Protein AF-A0A8H3V6L3-F1 (afdb_monomer_lite)

Sequence (247 aa):
MAPFPTLPREEADPQGKLFKMKSKTACKNDGSRYKEPSSGAKGHRVIATSTITGNYEVIICTITSKGQVPGIEFLPINLPINPTIGSASYWQFPLKLRQSLDQYEPTDLRAPSYLRLEPFKVPLEMLIPLTSSVGGHLTLSRDSIGLLCKKMADLNLIKPFYPEREEEKKRKDQGKKQEEQEKKSKIEAEPLYLEYGYQSLQASIKKAELERQLADPEAYKKECEEAMQWEDWADAMEEHGGFDCDY

Radius of gyration: 39.8 Å; chains: 1; bounding box: 99×46×100 Å

Secondary structure (DSSP, 8-state):
-PPPP---TTTS--TTBEEEEPPHHHHHHHT----PPGGG-TT-EEEE-S--BTTTEEEEEEEES---BTTB-EEEEEP-----TT-----S--EEEESSSS-----SPPSSEEEEEEEEEEEGGGEEE-B-TTSSB-EE-HHHHHHHHHHHHHTTSS----HHHHHHHHHHHHHHHHHHHHHHHHHHHHHHHHHHHHHHHHHHHHHHHHHHHHH-HHHHHHHHHHHHHHHHHHHHHHHS-------

Organism: Venturia inaequalis (NCBI:txid5025)

Structure (mmCIF, N/CA/C/O backbone):
data_AF-A0A8H3V6L3-F1
#
_entry.id   AF-A0A8H3V6L3-F1
#
loop_
_atom_site.group_PDB
_atom_site.id
_atom_site.type_symbol
_atom_site.label_atom_id
_atom_site.label_alt_id
_atom_site.label_comp_id
_atom_site.label_asym_id
_atom_site.label_entity_id
_atom_site.label_seq_id
_atom_site.pdbx_PDB_ins_code
_atom_site.Cartn_x
_atom_site.Cartn_y
_atom_site.Cartn_z
_atom_site.occupancy
_atom_site.B_iso_or_equiv
_atom_site.auth_seq_id
_atom_site.auth_comp_id
_atom_site.auth_asym_id
_atom_site.auth_atom_id
_atom_site.pdbx_PDB_model_num
ATOM 1 N N . MET A 1 1 ? 18.653 -4.197 25.441 1.00 37.31 1 MET A N 1
ATOM 2 C CA . MET A 1 1 ? 17.664 -3.954 24.369 1.00 37.31 1 MET A CA 1
ATOM 3 C C . MET A 1 1 ? 17.402 -2.460 24.326 1.00 37.31 1 MET A C 1
ATOM 5 O O . MET A 1 1 ? 16.878 -1.938 25.299 1.00 37.31 1 MET A O 1
ATOM 9 N N . ALA A 1 2 ? 17.859 -1.765 23.285 1.00 28.89 2 ALA A N 1
ATOM 10 C CA . ALA A 1 2 ? 17.550 -0.346 23.111 1.00 28.89 2 ALA A CA 1
ATOM 11 C C . ALA A 1 2 ? 16.111 -0.195 22.577 1.00 28.89 2 ALA A C 1
ATOM 13 O O . ALA A 1 2 ? 15.700 -1.023 21.759 1.00 28.89 2 ALA A O 1
ATOM 14 N N . PRO A 1 3 ? 15.335 0.804 23.032 1.00 34.88 3 PRO A N 1
ATOM 15 C CA . PRO A 1 3 ? 14.005 1.058 22.497 1.00 34.88 3 PRO A CA 1
ATOM 16 C C . PRO A 1 3 ? 14.108 1.513 21.036 1.00 34.88 3 PRO A C 1
ATOM 18 O O . PRO A 1 3 ? 14.977 2.312 20.683 1.00 34.88 3 PRO A O 1
ATOM 21 N N . PHE A 1 4 ? 13.232 0.982 20.181 1.00 37.97 4 PHE A N 1
ATOM 22 C CA . PHE A 1 4 ? 13.120 1.416 18.790 1.00 37.97 4 PHE A CA 1
ATOM 23 C C . PHE A 1 4 ? 12.735 2.903 18.740 1.00 37.97 4 PHE A C 1
ATOM 25 O O . PHE A 1 4 ? 11.828 3.307 19.472 1.00 37.97 4 PHE A O 1
ATOM 32 N N . PRO A 1 5 ? 13.377 3.721 17.887 1.00 37.22 5 PRO A N 1
ATOM 33 C CA . PRO A 1 5 ? 12.985 5.111 17.726 1.00 37.22 5 PRO A CA 1
ATOM 34 C C . PRO A 1 5 ? 11.567 5.167 17.145 1.00 37.22 5 PRO A C 1
ATOM 36 O O . PRO A 1 5 ? 11.297 4.655 16.058 1.00 37.22 5 PRO A O 1
ATOM 39 N N . THR A 1 6 ? 10.645 5.776 17.889 1.00 39.84 6 THR A N 1
ATOM 40 C CA . THR A 1 6 ? 9.302 6.129 17.422 1.00 39.84 6 THR A CA 1
ATOM 41 C C . THR A 1 6 ? 9.420 7.205 16.348 1.00 39.84 6 THR A C 1
ATOM 43 O O . THR A 1 6 ? 9.574 8.384 16.660 1.00 39.84 6 THR A O 1
ATOM 46 N N . LEU A 1 7 ? 9.379 6.787 15.082 1.00 37.28 7 LEU A N 1
ATOM 47 C CA . LEU A 1 7 ? 9.248 7.691 13.940 1.00 37.28 7 LEU A CA 1
ATOM 48 C C . LEU A 1 7 ? 7.890 8.422 13.993 1.00 37.28 7 LEU A C 1
ATOM 50 O O . LEU A 1 7 ? 6.890 7.817 14.399 1.00 37.28 7 LEU A O 1
ATOM 54 N N . PRO A 1 8 ? 7.824 9.703 13.586 1.00 39.75 8 PRO A N 1
ATOM 55 C CA . PRO A 1 8 ? 6.573 10.448 13.497 1.00 39.75 8 PRO A CA 1
ATOM 56 C C . PRO A 1 8 ? 5.570 9.751 12.560 1.00 39.75 8 PRO A C 1
ATOM 58 O O . PRO A 1 8 ? 5.920 9.159 11.539 1.00 39.75 8 PRO A O 1
ATOM 61 N N . ARG A 1 9 ? 4.289 9.804 12.943 1.00 43.88 9 ARG A N 1
ATOM 62 C CA . ARG A 1 9 ? 3.192 8.951 12.444 1.00 43.88 9 ARG A CA 1
ATOM 63 C C . ARG A 1 9 ? 2.943 9.031 10.925 1.00 43.88 9 ARG A C 1
ATOM 65 O O . ARG A 1 9 ? 2.440 8.064 10.365 1.00 43.88 9 ARG A O 1
ATOM 72 N N . GLU A 1 10 ? 3.314 10.132 10.267 1.00 43.84 10 GLU A N 1
ATOM 73 C CA . GLU A 1 10 ? 3.188 10.313 8.806 1.00 43.84 10 GLU A CA 1
ATOM 74 C C . GLU A 1 10 ? 4.363 9.712 8.008 1.00 43.84 10 GLU A C 1
ATOM 76 O O . GLU A 1 10 ? 4.179 9.207 6.897 1.00 43.84 10 GLU A O 1
ATOM 81 N N . GLU A 1 11 ? 5.572 9.656 8.576 1.00 51.69 11 GLU A N 1
ATOM 82 C CA . GLU A 1 11 ? 6.702 8.953 7.949 1.00 51.69 11 GLU A CA 1
ATOM 83 C C . GLU A 1 11 ? 6.584 7.429 8.086 1.00 51.69 11 GLU A C 1
ATOM 85 O O . GLU A 1 11 ? 7.123 6.690 7.259 1.00 51.69 11 GLU A O 1
ATOM 90 N N . ALA A 1 12 ? 5.817 6.957 9.071 1.00 63.28 12 ALA A N 1
ATOM 91 C CA . ALA A 1 12 ? 5.645 5.541 9.375 1.00 63.28 12 ALA A CA 1
ATOM 92 C C . ALA A 1 12 ? 4.650 4.799 8.463 1.00 63.28 12 ALA A C 1
ATOM 94 O O . ALA A 1 12 ? 4.696 3.570 8.420 1.00 63.28 12 ALA A O 1
ATOM 95 N N . ASP A 1 13 ? 3.758 5.494 7.745 1.00 83.88 13 ASP A N 1
ATOM 96 C CA . ASP A 1 13 ? 2.763 4.819 6.902 1.00 83.88 13 ASP A CA 1
ATOM 97 C C . ASP A 1 13 ? 3.402 4.308 5.598 1.00 83.88 13 ASP A C 1
ATOM 99 O O . ASP A 1 13 ? 3.900 5.114 4.808 1.00 83.88 13 ASP A O 1
ATOM 103 N N . PRO A 1 14 ? 3.438 2.989 5.340 1.00 87.38 14 PRO A N 1
ATOM 104 C CA . PRO A 1 14 ? 3.982 2.450 4.101 1.00 87.38 14 PRO A CA 1
ATOM 105 C C . PRO A 1 14 ? 3.066 2.690 2.893 1.00 87.38 14 PRO A C 1
ATOM 107 O O . PRO A 1 14 ? 3.535 2.536 1.767 1.00 87.38 14 PRO A O 1
ATOM 110 N N . GLN A 1 15 ? 1.792 3.055 3.077 1.00 89.38 15 GLN A N 1
ATOM 111 C CA . GLN A 1 15 ? 0.836 3.143 1.977 1.00 89.38 15 GLN A CA 1
ATOM 112 C C . GLN A 1 15 ? 1.285 4.125 0.882 1.00 89.38 15 GLN A C 1
ATOM 114 O O . GLN A 1 15 ? 1.676 5.261 1.129 1.00 89.38 15 GLN A O 1
ATOM 119 N N . GLY A 1 16 ? 1.232 3.663 -0.366 1.00 85.25 16 GLY A N 1
ATOM 120 C CA . GLY A 1 16 ? 1.653 4.411 -1.545 1.00 85.25 16 GLY A CA 1
ATOM 121 C C . GLY A 1 16 ? 3.166 4.496 -1.732 1.00 85.25 16 GLY A C 1
ATOM 122 O O . GLY A 1 16 ? 3.600 4.999 -2.766 1.00 85.25 16 GLY A O 1
ATOM 123 N N . LYS A 1 17 ? 3.981 4.004 -0.792 1.00 87.88 17 LYS A N 1
ATOM 124 C CA . LYS A 1 17 ? 5.442 4.107 -0.867 1.00 87.88 17 LYS A CA 1
ATOM 125 C C . LYS A 1 17 ? 6.061 2.959 -1.670 1.00 87.88 17 LYS A C 1
ATOM 127 O O . LYS A 1 17 ? 5.538 1.840 -1.709 1.00 87.88 17 LYS A O 1
ATOM 132 N N . LEU A 1 18 ? 7.185 3.249 -2.326 1.00 88.56 18 LEU A N 1
ATOM 133 C CA . LEU A 1 18 ? 7.934 2.314 -3.165 1.00 88.56 18 LEU A CA 1
ATOM 134 C C . LEU A 1 18 ? 9.023 1.606 -2.376 1.00 88.56 18 LEU A C 1
ATOM 136 O O . LEU A 1 18 ? 9.861 2.229 -1.733 1.00 88.56 18 LEU A O 1
ATOM 140 N N . PHE A 1 19 ? 9.079 0.292 -2.495 1.00 91.00 19 PHE A N 1
ATOM 141 C CA . PHE A 1 19 ? 10.065 -0.518 -1.803 1.00 91.00 19 PHE A CA 1
ATOM 142 C C . PHE A 1 19 ? 10.753 -1.480 -2.757 1.00 91.00 19 PHE A C 1
ATOM 144 O O . PHE A 1 19 ? 10.242 -1.823 -3.823 1.00 91.00 19 PHE A O 1
ATOM 151 N N . LYS A 1 20 ? 11.910 -1.973 -2.333 1.00 91.06 20 LYS A N 1
ATOM 152 C CA . LYS A 1 20 ? 12.544 -3.163 -2.883 1.00 91.06 20 LYS A CA 1
ATOM 153 C C . LYS A 1 20 ? 12.375 -4.308 -1.899 1.00 91.06 20 LYS A C 1
ATOM 155 O O . LYS A 1 20 ? 12.671 -4.157 -0.715 1.00 91.06 20 LYS A O 1
ATOM 160 N N . MET A 1 21 ? 11.930 -5.461 -2.385 1.00 91.38 21 MET A N 1
ATOM 161 C CA . MET A 1 21 ? 11.867 -6.656 -1.550 1.00 91.38 21 MET A CA 1
ATOM 162 C C . MET A 1 21 ? 13.265 -7.218 -1.286 1.00 91.38 21 MET A C 1
ATOM 164 O O . MET A 1 21 ? 14.055 -7.417 -2.213 1.00 91.38 21 MET A O 1
ATOM 168 N N . LYS A 1 22 ? 13.550 -7.540 -0.026 1.00 91.25 22 LYS A N 1
ATOM 169 C CA . LYS A 1 22 ? 14.734 -8.298 0.380 1.00 91.25 22 LYS A CA 1
ATOM 170 C C . LYS A 1 22 ? 14.687 -9.716 -0.190 1.00 91.25 22 LYS A C 1
ATOM 172 O O . LYS A 1 22 ? 13.629 -10.339 -0.319 1.00 91.25 22 LYS A O 1
ATOM 177 N N . SER A 1 23 ? 15.860 -10.248 -0.523 1.00 89.69 23 SER A N 1
ATOM 178 C CA . SER A 1 23 ? 16.016 -11.673 -0.812 1.00 89.69 23 SER A CA 1
ATOM 179 C C . SER A 1 23 ? 15.961 -12.489 0.484 1.00 89.69 23 SER A C 1
ATOM 181 O O . SER A 1 23 ? 16.199 -11.973 1.575 1.00 89.69 23 SER A O 1
ATOM 183 N N . LYS A 1 24 ? 15.735 -13.803 0.360 1.00 89.94 24 LYS A N 1
ATOM 184 C CA . LYS A 1 24 ? 15.827 -14.740 1.492 1.00 89.94 24 LYS A CA 1
ATOM 185 C C . LYS A 1 24 ? 17.180 -14.652 2.205 1.00 89.94 24 LYS A C 1
ATOM 187 O O . LYS A 1 24 ? 17.240 -14.723 3.426 1.00 89.94 24 LYS A O 1
ATOM 192 N N . THR A 1 25 ? 18.259 -14.490 1.439 1.00 89.88 25 THR A N 1
ATOM 193 C CA . THR A 1 25 ? 19.618 -14.337 1.973 1.00 89.88 25 THR A CA 1
ATOM 194 C C . THR A 1 25 ? 19.791 -13.026 2.730 1.00 89.88 25 THR A C 1
ATOM 196 O O . THR A 1 25 ? 20.344 -13.044 3.821 1.00 89.88 25 THR A O 1
ATOM 199 N N . ALA A 1 26 ? 19.263 -11.913 2.211 1.00 89.38 26 ALA A N 1
ATOM 200 C CA . ALA A 1 26 ? 19.328 -10.619 2.885 1.00 89.38 26 ALA A CA 1
ATOM 201 C C . ALA A 1 26 ? 18.581 -10.641 4.227 1.00 89.38 26 ALA A C 1
ATOM 203 O O . ALA A 1 26 ? 19.168 -10.265 5.234 1.00 89.38 26 ALA A O 1
ATOM 204 N N . CYS A 1 27 ? 17.354 -11.180 4.259 1.00 90.62 27 CYS A N 1
ATOM 205 C CA . CYS A 1 27 ? 16.599 -11.346 5.508 1.00 90.62 27 CYS A CA 1
ATOM 206 C C . CYS A 1 27 ? 17.312 -12.263 6.512 1.00 90.62 27 CYS A C 1
ATOM 208 O O . CYS A 1 27 ? 17.286 -12.027 7.712 1.00 90.62 27 CYS A O 1
ATOM 210 N N . LYS A 1 28 ? 17.972 -13.327 6.036 1.00 91.75 28 LYS A N 1
ATOM 211 C CA . LYS A 1 28 ? 18.734 -14.216 6.921 1.00 91.75 28 LYS A CA 1
ATOM 212 C C . LYS A 1 28 ? 19.937 -13.500 7.547 1.00 91.75 28 LYS A C 1
ATOM 214 O O . LYS A 1 28 ? 20.253 -13.766 8.700 1.00 91.75 28 LYS A O 1
ATOM 219 N N . ASN A 1 29 ? 20.598 -12.622 6.795 1.00 92.62 29 ASN A N 1
ATOM 220 C CA . ASN A 1 29 ? 21.804 -11.930 7.246 1.00 92.62 29 ASN A CA 1
ATOM 221 C C . ASN A 1 29 ? 21.516 -10.837 8.283 1.00 92.62 29 ASN A C 1
ATOM 223 O O . ASN A 1 29 ? 22.344 -10.617 9.159 1.00 92.62 29 ASN A O 1
ATOM 227 N N . ASP A 1 30 ? 20.372 -10.160 8.187 1.00 90.81 30 ASP A N 1
ATOM 228 C CA . ASP A 1 30 ? 19.988 -9.086 9.114 1.00 90.81 30 ASP A CA 1
ATOM 229 C C . ASP A 1 30 ? 19.006 -9.538 10.214 1.00 90.81 30 ASP A C 1
ATOM 231 O O . ASP A 1 30 ? 18.607 -8.734 11.053 1.00 90.81 30 ASP A O 1
ATOM 235 N N . GLY A 1 31 ? 18.628 -10.822 10.227 1.00 89.56 31 GLY A N 1
ATOM 236 C CA . GLY A 1 31 ? 17.696 -11.393 11.201 1.00 89.56 31 GLY A CA 1
ATOM 237 C C . GLY A 1 31 ? 16.227 -11.024 10.967 1.00 89.56 31 GLY A C 1
ATOM 238 O O . GLY A 1 31 ? 15.393 -11.309 11.826 1.00 89.56 31 GLY A O 1
ATOM 239 N N . SER A 1 32 ? 15.889 -10.413 9.826 1.00 90.69 32 SER A N 1
ATOM 240 C CA . SER A 1 32 ? 14.508 -10.062 9.481 1.00 90.69 32 SER A CA 1
ATOM 241 C C . SER A 1 32 ? 13.660 -11.298 9.197 1.00 90.69 32 SER A C 1
ATOM 243 O O . SER A 1 32 ? 14.125 -12.305 8.646 1.00 90.69 32 SER A O 1
ATOM 245 N N . ARG A 1 33 ? 12.355 -11.188 9.449 1.00 89.50 33 ARG A N 1
ATOM 246 C CA . ARG A 1 33 ? 11.398 -12.213 9.016 1.00 89.50 33 ARG A CA 1
ATOM 247 C C . ARG A 1 33 ? 11.374 -12.318 7.492 1.00 89.50 33 ARG A C 1
ATOM 249 O O . ARG A 1 33 ? 11.322 -11.311 6.792 1.00 89.50 33 ARG A O 1
ATOM 256 N N . TYR A 1 34 ? 11.365 -13.547 6.977 1.00 89.25 34 TYR A N 1
ATOM 257 C 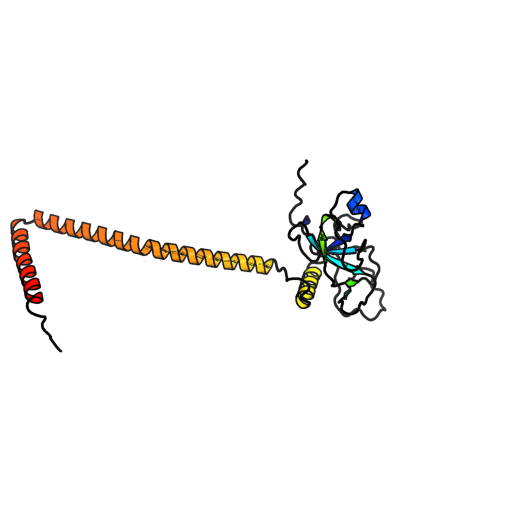CA . TYR A 1 34 ? 11.192 -13.832 5.554 1.00 89.25 34 TYR A CA 1
ATOM 258 C C . TYR A 1 34 ? 9.909 -14.622 5.322 1.00 89.25 34 TYR A C 1
ATOM 260 O O . TYR A 1 34 ? 9.677 -15.654 5.949 1.00 89.25 34 TYR A O 1
ATOM 268 N N . LYS A 1 35 ? 9.110 -14.159 4.369 1.00 89.75 35 LYS A N 1
ATOM 269 C CA . LYS A 1 35 ? 7.906 -14.815 3.882 1.00 89.75 35 LYS A CA 1
ATOM 270 C C . LYS A 1 35 ? 8.026 -14.948 2.375 1.00 89.75 35 LYS A C 1
ATOM 272 O O . LYS A 1 35 ? 8.246 -13.965 1.672 1.00 89.75 35 LYS A O 1
ATOM 277 N N . GLU A 1 36 ? 7.927 -16.176 1.890 1.00 87.38 36 GLU A N 1
ATOM 278 C CA . GLU A 1 36 ? 8.014 -16.467 0.464 1.00 87.38 36 GLU A CA 1
ATOM 279 C C . GLU A 1 36 ? 6.873 -15.734 -0.274 1.00 87.38 36 GLU A C 1
ATOM 281 O O . GLU A 1 36 ? 5.706 -15.950 0.066 1.00 87.38 36 GLU A O 1
ATOM 286 N N . PRO A 1 37 ? 7.171 -14.841 -1.236 1.00 83.38 37 PRO A N 1
ATOM 287 C CA . PRO A 1 37 ? 6.126 -14.154 -1.977 1.00 83.38 37 PRO A CA 1
ATOM 288 C C . PRO A 1 37 ? 5.427 -15.122 -2.928 1.00 83.38 37 PRO A C 1
ATOM 290 O O . PRO A 1 37 ? 6.081 -15.888 -3.643 1.00 83.38 37 PRO A O 1
ATOM 293 N N . SER A 1 38 ? 4.102 -15.024 -3.005 1.00 69.88 38 SER A N 1
ATOM 294 C CA . SER A 1 38 ? 3.354 -15.571 -4.134 1.00 69.88 38 SER A CA 1
ATOM 295 C C . SER A 1 38 ? 3.911 -14.962 -5.428 1.00 69.88 38 SER A C 1
ATOM 297 O O . SER A 1 38 ? 4.282 -13.789 -5.461 1.00 69.88 38 SER A O 1
ATOM 299 N N . SER A 1 39 ? 4.033 -15.764 -6.486 1.00 62.28 39 SER A N 1
ATOM 300 C CA . SER A 1 39 ? 4.407 -15.295 -7.836 1.00 62.28 39 SER A CA 1
ATOM 301 C C . SER A 1 39 ? 5.898 -15.038 -8.110 1.00 62.28 39 SER A C 1
ATOM 303 O O . SER A 1 39 ? 6.231 -14.459 -9.144 1.00 62.28 39 SER A O 1
ATOM 305 N N . GLY A 1 40 ? 6.820 -15.474 -7.243 1.00 64.06 40 GLY A N 1
ATOM 306 C CA . GLY A 1 40 ? 8.262 -15.378 -7.528 1.00 64.06 40 GLY A CA 1
ATOM 307 C C . GLY A 1 40 ? 8.806 -13.944 -7.527 1.00 64.06 40 GLY A C 1
ATOM 308 O O . GLY A 1 40 ? 9.877 -13.690 -8.067 1.00 64.06 40 GLY A O 1
ATOM 309 N N . ALA A 1 41 ? 8.105 -13.019 -6.868 1.00 64.69 41 ALA A N 1
ATOM 310 C CA . ALA A 1 41 ? 8.415 -11.591 -6.764 1.00 64.69 41 ALA A CA 1
ATOM 311 C C . ALA A 1 41 ? 9.696 -11.241 -5.965 1.00 64.69 41 ALA A C 1
ATOM 313 O O . ALA A 1 41 ? 9.857 -10.127 -5.462 1.00 64.69 41 ALA A O 1
ATOM 314 N N . LYS A 1 42 ? 10.641 -12.174 -5.824 1.00 66.06 42 LYS A N 1
ATOM 315 C CA . LYS A 1 42 ? 11.870 -11.977 -5.045 1.00 66.06 42 LYS A CA 1
ATOM 316 C C . LYS A 1 42 ? 12.732 -10.885 -5.673 1.00 66.06 42 LYS A C 1
ATOM 318 O O . LYS A 1 42 ? 13.081 -10.965 -6.844 1.00 66.06 42 LYS A O 1
ATOM 323 N N . GLY A 1 43 ? 13.108 -9.880 -4.884 1.00 71.12 43 GLY A N 1
ATOM 324 C CA . GLY A 1 43 ? 13.962 -8.784 -5.352 1.00 71.12 43 GLY A CA 1
ATOM 325 C C . GLY A 1 43 ? 13.266 -7.768 -6.262 1.00 71.12 43 GLY A C 1
ATOM 326 O O . GLY A 1 43 ? 13.923 -6.831 -6.720 1.00 71.12 43 GLY A O 1
ATOM 327 N N . HIS A 1 44 ? 11.961 -7.920 -6.510 1.00 83.94 44 HIS A N 1
ATOM 328 C CA . HIS A 1 44 ? 11.195 -6.958 -7.290 1.00 83.94 44 HIS A CA 1
ATOM 329 C C . HIS A 1 44 ? 11.000 -5.647 -6.525 1.00 83.94 44 HIS A C 1
ATOM 331 O O . HIS A 1 44 ? 11.037 -5.591 -5.289 1.00 83.94 44 HIS A O 1
ATOM 337 N N . ARG A 1 45 ? 10.772 -4.580 -7.294 1.00 89.19 45 ARG A N 1
ATOM 338 C CA . ARG A 1 45 ? 10.238 -3.328 -6.765 1.00 89.19 45 ARG A CA 1
ATOM 339 C C . ARG A 1 45 ? 8.743 -3.485 -6.556 1.00 89.19 45 ARG A C 1
ATOM 341 O O . ARG A 1 45 ? 8.070 -4.134 -7.356 1.00 89.19 45 ARG A O 1
ATOM 348 N N . VAL A 1 46 ? 8.241 -2.918 -5.475 1.00 91.44 46 VAL A N 1
ATOM 349 C CA . VAL A 1 46 ? 6.862 -3.095 -5.031 1.00 91.44 46 VAL A CA 1
ATOM 350 C C . VAL A 1 46 ? 6.308 -1.777 -4.517 1.00 91.44 46 VAL A C 1
ATOM 352 O O . VAL A 1 46 ? 7.060 -0.911 -4.076 1.00 91.44 46 VAL A O 1
ATOM 355 N N . ILE A 1 47 ? 4.991 -1.635 -4.572 1.00 90.88 47 ILE A N 1
ATOM 356 C CA . ILE A 1 47 ? 4.256 -0.534 -3.952 1.00 90.88 47 ILE A CA 1
ATOM 357 C C . ILE A 1 47 ? 3.456 -1.120 -2.803 1.00 90.88 47 ILE A C 1
ATOM 359 O O . ILE A 1 47 ? 2.740 -2.103 -3.002 1.00 90.88 47 ILE A O 1
ATOM 363 N N . ALA A 1 48 ? 3.559 -0.529 -1.617 1.00 91.38 48 ALA A N 1
ATOM 364 C CA . ALA A 1 48 ? 2.659 -0.877 -0.528 1.00 91.38 48 ALA A CA 1
ATOM 365 C C . ALA A 1 48 ? 1.293 -0.228 -0.757 1.00 91.38 48 ALA A C 1
ATOM 367 O O . ALA A 1 48 ? 1.175 0.975 -0.973 1.00 91.38 48 ALA A O 1
ATOM 368 N N . THR A 1 49 ? 0.249 -1.045 -0.753 1.00 89.00 49 THR A N 1
ATOM 369 C CA . THR A 1 49 ? -1.125 -0.623 -1.046 1.00 89.00 49 THR A CA 1
ATOM 370 C C . THR A 1 49 ? -1.966 -0.490 0.217 1.00 89.00 49 THR A C 1
ATOM 372 O O . THR A 1 49 ? -3.062 0.066 0.172 1.00 89.00 49 THR A O 1
ATOM 375 N N . SER A 1 50 ? -1.458 -0.979 1.348 1.00 87.81 50 SER A N 1
ATOM 376 C CA . SER A 1 50 ? -2.075 -0.832 2.660 1.00 87.81 50 SER A CA 1
ATOM 377 C C . SER A 1 50 ? -1.144 -0.130 3.636 1.00 87.81 50 SER A C 1
ATOM 379 O O . SER A 1 50 ? 0.078 -0.145 3.483 1.00 87.81 50 SER A O 1
ATOM 381 N N . THR A 1 51 ? -1.753 0.383 4.697 1.00 88.06 51 THR A N 1
ATOM 382 C CA . THR A 1 51 ? -1.081 0.675 5.961 1.00 88.06 51 THR A CA 1
ATOM 383 C C . THR A 1 51 ? -0.545 -0.620 6.597 1.00 88.06 51 THR A C 1
ATOM 385 O O . THR A 1 51 ? -0.766 -1.733 6.095 1.00 88.06 51 THR A O 1
ATOM 388 N N . ILE A 1 52 ? 0.175 -0.492 7.713 1.00 87.06 52 ILE A N 1
ATOM 389 C CA . ILE A 1 52 ? 0.630 -1.642 8.505 1.00 87.06 52 ILE A CA 1
ATOM 390 C C . ILE A 1 52 ? -0.584 -2.367 9.098 1.00 87.06 52 ILE A C 1
ATOM 392 O O . ILE A 1 52 ? -1.431 -1.764 9.752 1.00 87.06 52 ILE A O 1
ATOM 396 N N . THR A 1 53 ? -0.645 -3.683 8.902 1.00 80.25 53 THR A N 1
ATOM 397 C CA . THR A 1 53 ? -1.715 -4.559 9.392 1.00 80.25 53 THR A CA 1
ATOM 398 C C . THR A 1 53 ? -1.169 -5.635 10.331 1.00 80.25 53 THR A C 1
ATOM 400 O O . THR A 1 53 ? -0.118 -6.224 10.072 1.00 80.25 53 THR A O 1
ATOM 403 N N . GLY A 1 54 ? -1.907 -5.929 11.410 1.00 78.00 54 GLY A N 1
ATOM 404 C CA . GLY A 1 54 ? -1.647 -7.062 12.308 1.00 78.00 54 GLY A CA 1
ATOM 405 C C . GLY A 1 54 ? -0.181 -7.188 12.744 1.00 78.00 54 GLY A C 1
ATOM 406 O O . GLY A 1 54 ? 0.375 -6.269 13.335 1.00 78.00 54 GLY A O 1
ATOM 407 N N . ASN A 1 55 ? 0.442 -8.326 12.417 1.00 83.44 55 ASN A N 1
ATOM 408 C CA . ASN A 1 55 ? 1.812 -8.722 12.783 1.00 83.44 55 ASN A CA 1
ATOM 409 C C . ASN A 1 55 ? 2.926 -7.924 12.064 1.00 83.44 55 ASN A C 1
ATOM 411 O O . ASN A 1 55 ? 3.934 -8.505 11.641 1.00 83.44 55 ASN A O 1
ATOM 415 N N . TYR A 1 56 ? 2.755 -6.609 11.912 1.00 87.81 56 TYR A N 1
ATOM 416 C CA . TYR A 1 56 ? 3.612 -5.728 11.112 1.00 87.81 56 TYR A CA 1
ATOM 417 C C . TYR A 1 56 ? 3.735 -6.184 9.649 1.00 87.81 56 TYR A C 1
ATOM 419 O O . TYR A 1 56 ? 4.806 -6.122 9.043 1.00 87.81 56 TYR A O 1
ATOM 427 N N . GLU A 1 57 ? 2.634 -6.685 9.085 1.00 90.06 57 GLU A N 1
ATOM 428 C CA . GLU A 1 57 ? 2.546 -7.064 7.678 1.00 90.06 57 GLU A CA 1
ATOM 429 C C . GLU A 1 57 ? 1.912 -5.945 6.853 1.00 90.06 57 GLU A C 1
ATOM 431 O O . GLU A 1 57 ? 1.034 -5.214 7.311 1.00 90.06 57 GLU A O 1
ATOM 436 N N . VAL A 1 58 ? 2.324 -5.851 5.599 1.00 91.25 58 VAL A N 1
ATOM 437 C CA . VAL A 1 58 ? 1.810 -4.894 4.625 1.00 91.25 58 VAL A CA 1
ATOM 438 C C . VAL A 1 58 ? 1.377 -5.625 3.367 1.00 91.25 58 VAL A C 1
ATOM 440 O O . VAL A 1 58 ? 1.972 -6.633 2.974 1.00 91.25 58 VAL A O 1
ATOM 443 N N . ILE A 1 59 ? 0.317 -5.123 2.743 1.00 90.69 59 ILE A N 1
ATOM 444 C CA . ILE A 1 59 ? -0.142 -5.586 1.440 1.00 90.69 59 ILE A CA 1
ATOM 445 C C . ILE A 1 59 ? 0.635 -4.813 0.383 1.00 90.69 59 ILE A C 1
ATOM 447 O O . ILE A 1 59 ? 0.681 -3.581 0.413 1.00 90.69 59 ILE A O 1
ATOM 451 N N . ILE A 1 60 ? 1.258 -5.542 -0.535 1.00 91.69 60 ILE A N 1
ATOM 452 C CA . ILE A 1 60 ? 2.088 -4.978 -1.595 1.00 91.69 60 ILE A CA 1
ATOM 453 C C . ILE A 1 60 ? 1.664 -5.498 -2.965 1.00 91.69 60 ILE A C 1
ATOM 455 O O . ILE A 1 60 ? 1.171 -6.617 -3.085 1.00 91.69 60 ILE A O 1
ATOM 459 N N . CYS A 1 61 ? 1.929 -4.699 -3.995 1.00 91.44 61 CYS A N 1
ATOM 460 C CA . CYS A 1 61 ? 1.796 -5.066 -5.402 1.00 91.44 61 CYS A CA 1
ATOM 461 C C . CYS A 1 61 ? 3.144 -4.902 -6.110 1.00 91.44 61 CYS A C 1
ATOM 463 O O . CYS A 1 61 ? 3.895 -3.964 -5.832 1.00 91.44 61 CYS A O 1
ATOM 465 N N . THR A 1 62 ? 3.466 -5.798 -7.041 1.00 91.19 62 THR A N 1
ATOM 466 C CA . THR A 1 62 ? 4.769 -5.792 -7.724 1.00 91.19 62 THR A CA 1
ATOM 467 C C . THR A 1 62 ? 4.792 -4.890 -8.941 1.00 91.19 62 THR A C 1
ATOM 469 O O . THR A 1 62 ? 3.832 -4.849 -9.707 1.00 91.19 62 THR A O 1
ATOM 472 N N . ILE A 1 63 ? 5.934 -4.252 -9.169 1.00 87.94 63 ILE A N 1
ATOM 473 C CA . ILE A 1 63 ? 6.231 -3.511 -10.388 1.00 87.94 63 ILE A CA 1
ATOM 474 C C . ILE A 1 63 ? 6.967 -4.434 -11.365 1.00 87.94 63 ILE A C 1
ATOM 476 O O . ILE A 1 63 ? 7.902 -5.153 -10.997 1.00 87.94 63 ILE A O 1
ATOM 480 N N . THR A 1 64 ? 6.541 -4.417 -12.624 1.00 84.12 64 THR A N 1
ATOM 481 C CA . THR A 1 64 ? 7.086 -5.252 -13.697 1.00 84.12 64 THR A CA 1
ATOM 482 C C . THR A 1 64 ? 7.117 -4.494 -15.020 1.00 84.12 64 THR A C 1
ATOM 484 O O . THR A 1 64 ? 6.315 -3.597 -15.250 1.00 84.12 64 THR A O 1
ATOM 487 N N . SER A 1 65 ? 8.029 -4.871 -15.914 1.00 79.75 65 SER A N 1
ATOM 488 C CA . SER A 1 65 ? 8.037 -4.411 -17.309 1.00 79.75 65 SER A CA 1
ATOM 489 C C . SER A 1 65 ? 7.160 -5.271 -18.227 1.00 79.75 65 SER A C 1
ATOM 491 O O . SER A 1 65 ? 6.915 -4.907 -19.373 1.00 79.75 65 SER A O 1
ATOM 493 N N . LYS A 1 66 ? 6.678 -6.424 -17.743 1.00 78.19 66 LYS A N 1
ATOM 494 C CA . LYS A 1 66 ? 5.755 -7.292 -18.487 1.00 78.19 66 LYS A CA 1
ATOM 495 C C . LYS A 1 66 ? 4.339 -6.731 -18.393 1.00 78.19 66 LYS A C 1
ATOM 497 O O . LYS A 1 66 ? 3.827 -6.582 -17.289 1.00 78.19 66 LYS A O 1
ATOM 502 N N . GLY A 1 67 ? 3.724 -6.463 -19.542 1.00 67.88 67 GLY A N 1
ATOM 503 C CA . GLY A 1 67 ? 2.406 -5.827 -19.616 1.00 67.88 67 GLY A CA 1
ATOM 504 C C . GLY A 1 67 ? 1.205 -6.771 -19.527 1.00 67.88 67 GLY A C 1
ATOM 505 O O . GLY A 1 67 ? 0.089 -6.277 -19.424 1.00 67.88 67 GLY A O 1
ATOM 506 N N . GLN A 1 68 ? 1.390 -8.097 -19.584 1.00 74.50 68 GLN A N 1
ATOM 507 C CA . GLN A 1 68 ? 0.274 -9.049 -19.564 1.00 74.50 68 GLN A CA 1
ATOM 508 C C . GLN A 1 68 ? 0.620 -10.376 -18.886 1.00 74.50 68 GLN A C 1
ATOM 510 O O . GLN A 1 68 ? 1.671 -10.974 -19.126 1.00 74.50 68 GLN A O 1
ATOM 515 N N . VAL A 1 69 ? -0.327 -10.843 -18.074 1.00 79.38 69 VAL A N 1
ATOM 516 C CA . VAL A 1 69 ? -0.451 -12.204 -17.542 1.00 79.38 69 VAL A CA 1
ATOM 517 C C . VAL A 1 69 ? -1.953 -12.523 -17.519 1.00 79.38 69 VAL A C 1
ATOM 519 O O . VAL A 1 69 ? -2.717 -11.688 -17.030 1.00 79.38 69 VAL A O 1
ATOM 522 N N . PRO A 1 70 ? -2.406 -13.679 -18.042 1.00 80.62 70 PRO A N 1
ATOM 523 C CA . PRO A 1 70 ? -3.824 -14.035 -18.034 1.00 80.62 70 PRO A CA 1
ATOM 524 C C . PRO A 1 70 ? -4.426 -13.987 -16.625 1.00 80.62 70 PRO A C 1
ATOM 526 O O . PRO A 1 70 ? -3.845 -14.525 -15.685 1.00 80.62 70 PRO A O 1
ATOM 529 N N . GLY A 1 71 ? -5.589 -13.345 -16.489 1.00 81.44 71 GLY A N 1
ATOM 530 C CA . GLY A 1 71 ? -6.308 -13.232 -15.215 1.00 81.44 71 GLY A CA 1
ATOM 531 C C . GLY A 1 71 ? -5.733 -12.216 -14.223 1.00 81.44 71 GLY A C 1
ATOM 532 O O . GLY A 1 71 ? -6.205 -12.164 -13.091 1.00 81.44 71 GLY A O 1
ATOM 533 N N . ILE A 1 72 ? -4.737 -11.414 -14.619 1.00 84.06 72 ILE A N 1
ATOM 534 C CA . ILE A 1 72 ? -4.142 -10.384 -13.763 1.00 84.06 72 ILE A CA 1
ATOM 535 C C . ILE A 1 72 ? -4.246 -9.019 -14.435 1.00 84.06 72 ILE A C 1
ATOM 537 O O . ILE A 1 72 ? -3.881 -8.852 -15.596 1.00 84.06 72 ILE A O 1
ATOM 541 N N . GLU A 1 73 ? -4.710 -8.039 -13.666 1.00 85.69 73 GLU A N 1
ATOM 542 C CA . GLU A 1 73 ? -4.820 -6.646 -14.087 1.00 85.69 73 GLU A CA 1
ATOM 543 C C . GLU A 1 73 ? -3.494 -5.895 -13.901 1.00 85.69 73 GLU A C 1
ATOM 545 O O . GLU A 1 73 ? -2.759 -6.108 -12.930 1.00 85.69 73 GLU A O 1
ATOM 550 N N . PHE A 1 74 ? -3.194 -4.980 -14.824 1.00 85.38 74 PHE A N 1
ATOM 551 C CA . PHE A 1 74 ? -1.965 -4.184 -14.824 1.00 85.38 74 PHE A CA 1
ATOM 552 C C . PHE A 1 74 ? -2.300 -2.697 -14.938 1.00 85.38 74 PHE A C 1
ATOM 554 O O . PHE A 1 74 ? -3.017 -2.290 -15.847 1.00 85.38 74 PHE A O 1
ATOM 561 N N . LEU A 1 75 ? -1.750 -1.869 -14.044 1.00 83.75 75 LEU A N 1
ATOM 562 C CA . LEU A 1 75 ? -1.874 -0.408 -14.123 1.00 83.75 75 LEU A CA 1
ATOM 563 C C . LEU A 1 75 ? -0.552 0.218 -14.572 1.00 83.75 75 LEU A C 1
ATOM 565 O O . LEU A 1 75 ? 0.473 -0.039 -13.936 1.00 83.75 75 LEU A O 1
ATOM 569 N N . PRO A 1 76 ? -0.524 1.050 -15.622 1.00 80.25 76 PRO A N 1
ATOM 570 C CA . PRO A 1 76 ? 0.712 1.694 -16.038 1.00 80.25 76 PRO A CA 1
ATOM 571 C C . PRO A 1 76 ? 1.192 2.711 -14.993 1.00 80.25 76 PRO A C 1
ATOM 573 O O . PRO A 1 76 ? 0.430 3.520 -14.459 1.00 80.25 76 PRO A O 1
ATOM 576 N N . ILE A 1 77 ? 2.493 2.685 -14.712 1.00 75.81 77 ILE A N 1
ATOM 577 C CA . ILE A 1 77 ? 3.162 3.676 -13.869 1.00 75.81 77 ILE A CA 1
ATOM 578 C C . ILE A 1 77 ? 3.790 4.701 -14.803 1.00 75.81 77 ILE A C 1
ATOM 580 O O . ILE A 1 77 ? 4.670 4.370 -15.599 1.00 75.81 77 ILE A O 1
ATOM 584 N N . ASN A 1 78 ? 3.325 5.944 -14.721 1.00 68.44 78 ASN A N 1
ATOM 585 C CA . ASN A 1 78 ? 3.860 7.018 -15.537 1.00 68.44 78 ASN A CA 1
ATOM 586 C C . ASN A 1 78 ? 5.049 7.655 -14.820 1.00 68.44 78 ASN A C 1
ATOM 588 O O . ASN A 1 78 ? 4.925 8.175 -13.707 1.00 68.44 78 ASN A O 1
ATOM 592 N N . LEU A 1 79 ? 6.201 7.583 -15.474 1.00 60.59 79 LEU A N 1
ATOM 593 C CA . LEU A 1 79 ? 7.447 8.151 -14.992 1.00 60.59 79 LEU A CA 1
ATOM 594 C C . LEU A 1 79 ? 7.646 9.511 -15.655 1.00 60.59 79 LEU A C 1
ATOM 596 O O . LEU A 1 79 ? 7.352 9.638 -16.845 1.00 60.59 79 LEU A O 1
ATOM 600 N N . PRO A 1 80 ? 8.167 10.516 -14.937 1.00 51.16 80 PRO A N 1
ATOM 601 C CA . PRO A 1 80 ? 8.547 11.792 -15.527 1.00 51.16 80 PRO A CA 1
ATOM 602 C C . PRO A 1 80 ? 9.813 11.600 -16.379 1.00 51.16 80 PRO A C 1
ATOM 604 O O . PRO A 1 80 ? 10.905 12.013 -16.011 1.00 51.16 80 PRO A O 1
ATOM 607 N N . ILE A 1 81 ? 9.691 10.911 -17.510 1.00 44.56 81 ILE A N 1
ATOM 608 C CA . ILE A 1 81 ? 10.717 10.847 -18.547 1.00 44.56 81 ILE A CA 1
ATOM 609 C C . ILE A 1 81 ? 10.146 11.646 -19.710 1.00 44.56 81 ILE A C 1
ATOM 611 O O . ILE A 1 81 ? 9.032 11.363 -20.148 1.00 44.56 81 ILE A O 1
ATOM 615 N N . ASN A 1 82 ? 10.893 12.669 -20.137 1.00 37.28 82 ASN A N 1
ATOM 616 C CA . ASN A 1 82 ? 10.576 13.574 -21.244 1.00 37.28 82 ASN A CA 1
ATOM 617 C C . ASN A 1 82 ? 9.682 12.894 -22.296 1.00 37.28 82 ASN A C 1
ATOM 619 O O . ASN A 1 82 ? 10.146 11.944 -22.937 1.00 37.28 82 ASN A O 1
ATOM 623 N N . PRO A 1 83 ? 8.418 13.325 -22.471 1.00 41.62 83 PRO A N 1
ATOM 624 C CA . PRO A 1 83 ? 7.512 12.674 -23.400 1.00 41.62 83 PRO A CA 1
ATOM 625 C C . PRO A 1 83 ? 8.061 12.873 -24.810 1.00 41.62 83 PRO A C 1
ATOM 627 O O . PRO A 1 83 ? 7.985 13.960 -25.379 1.00 41.62 83 PRO A O 1
ATOM 630 N N . THR A 1 84 ? 8.655 11.827 -25.379 1.00 35.72 84 THR A N 1
ATOM 631 C CA . THR A 1 84 ? 9.006 11.839 -26.794 1.00 35.72 84 THR A CA 1
ATOM 632 C C . THR A 1 84 ? 7.698 11.689 -27.559 1.00 35.72 84 THR A C 1
ATOM 634 O O . THR A 1 84 ? 7.027 10.659 -27.491 1.00 35.72 84 THR A O 1
ATOM 637 N N . ILE A 1 85 ? 7.302 12.775 -28.218 1.00 37.53 85 ILE A N 1
ATOM 638 C CA . ILE A 1 85 ? 6.155 12.858 -29.120 1.00 37.53 85 ILE A CA 1
ATOM 639 C C . ILE A 1 85 ? 6.291 11.726 -30.149 1.00 37.53 85 ILE A C 1
ATOM 641 O O . ILE A 1 85 ? 7.220 11.747 -30.952 1.00 37.53 85 ILE A O 1
ATOM 645 N N . GLY A 1 86 ? 5.399 10.728 -30.108 1.00 36.84 86 GLY A N 1
ATOM 646 C CA . GLY A 1 86 ? 5.314 9.731 -31.182 1.00 36.84 86 GLY A CA 1
ATOM 647 C C . GLY A 1 86 ? 4.857 8.306 -30.859 1.00 36.84 86 GLY A C 1
ATOM 648 O O . GLY A 1 86 ? 4.682 7.551 -31.807 1.00 36.84 86 GLY A O 1
ATOM 649 N N . SER A 1 87 ? 4.623 7.892 -29.606 1.00 35.91 87 SER A N 1
ATOM 650 C CA . SER A 1 87 ? 4.116 6.527 -29.343 1.00 35.91 87 SER A CA 1
ATOM 651 C C . SER A 1 87 ? 2.668 6.530 -28.856 1.00 35.91 87 SER A C 1
ATOM 653 O O . SER A 1 87 ? 2.353 6.850 -27.711 1.00 35.91 87 SER A O 1
ATOM 655 N N . ALA A 1 88 ? 1.765 6.213 -29.777 1.00 38.44 88 ALA A N 1
ATOM 656 C CA . ALA A 1 88 ? 0.334 6.106 -29.563 1.00 38.44 88 ALA A CA 1
ATOM 657 C C . ALA A 1 88 ? -0.022 4.876 -28.708 1.00 38.44 88 ALA A C 1
ATOM 659 O O . ALA A 1 88 ? -0.058 3.761 -29.219 1.00 38.44 88 ALA A O 1
ATOM 660 N N . SER A 1 89 ? -0.284 5.079 -27.411 1.00 38.47 89 SER A N 1
ATOM 661 C CA . SER A 1 89 ? -1.252 4.323 -26.572 1.00 38.47 89 SER A CA 1
ATOM 662 C C . SER A 1 89 ? -1.225 4.787 -25.098 1.00 38.47 89 SER A C 1
ATOM 664 O O . SER A 1 89 ? -1.223 3.994 -24.165 1.00 38.47 89 SER A O 1
ATOM 666 N N . TYR A 1 90 ? -1.233 6.104 -24.856 1.00 38.94 90 TYR A N 1
ATOM 667 C CA . TYR A 1 90 ? -1.239 6.710 -23.507 1.00 38.94 90 TYR A CA 1
ATOM 668 C C . TYR A 1 90 ? -2.621 6.769 -22.831 1.00 38.94 90 TYR A C 1
ATOM 670 O O . TYR A 1 90 ? -2.816 7.474 -21.840 1.00 38.94 90 TYR A O 1
ATOM 678 N N . TRP A 1 91 ? -3.600 6.032 -23.345 1.00 33.00 91 TRP A N 1
ATOM 679 C CA . TRP A 1 91 ? -4.961 6.052 -22.829 1.00 33.00 91 TRP A CA 1
ATOM 680 C C . TRP A 1 91 ? -5.207 4.805 -21.996 1.00 33.00 91 TRP A C 1
ATOM 682 O O . TRP A 1 91 ? -5.689 3.807 -22.513 1.00 33.00 91 TRP A O 1
ATOM 692 N N . GLN A 1 92 ? -4.843 4.887 -20.715 1.00 44.19 92 GLN A N 1
ATOM 693 C CA . GLN A 1 92 ? -5.672 4.513 -19.558 1.00 44.19 92 GLN A CA 1
ATOM 694 C C . GLN A 1 92 ? -4.785 4.361 -18.304 1.00 44.19 92 GLN A C 1
ATOM 696 O O . GLN A 1 92 ? -3.921 3.498 -18.232 1.00 44.19 92 GLN A O 1
ATOM 701 N N . PHE A 1 93 ? -5.047 5.202 -17.294 1.00 50.44 93 PHE A N 1
ATOM 702 C CA . PHE A 1 93 ? -4.617 5.057 -15.888 1.00 50.44 93 PHE A CA 1
ATOM 703 C C . PHE A 1 93 ? -3.120 5.224 -15.525 1.00 50.44 93 PHE A C 1
ATOM 705 O O . PHE A 1 93 ? -2.499 4.292 -15.022 1.00 50.44 93 PHE A O 1
ATOM 712 N N . PRO A 1 94 ? -2.528 6.429 -15.647 1.00 67.94 94 PRO A N 1
ATOM 713 C CA . PRO A 1 94 ? -1.168 6.671 -15.164 1.00 67.94 94 PRO A CA 1
ATOM 714 C C . PRO A 1 94 ? -1.107 6.841 -13.633 1.00 67.94 94 PRO A C 1
ATOM 716 O O . PRO A 1 94 ? -1.588 7.841 -13.097 1.00 67.94 94 PRO A O 1
ATOM 719 N N . LEU A 1 95 ? -0.444 5.919 -12.928 1.00 71.38 95 LEU A N 1
ATOM 720 C CA . LEU A 1 95 ? 0.004 6.149 -11.547 1.00 71.38 95 LEU A CA 1
ATOM 721 C C . LEU A 1 95 ? 1.257 7.036 -11.561 1.00 71.38 95 LEU A C 1
ATOM 723 O O . LEU A 1 95 ? 2.248 6.684 -12.198 1.00 71.38 95 LEU A O 1
ATOM 727 N N . LYS A 1 96 ? 1.223 8.185 -10.879 1.00 71.12 96 LYS A N 1
ATOM 728 C CA . LYS A 1 96 ? 2.329 9.157 -10.836 1.00 71.12 96 LYS A CA 1
ATOM 729 C C . LYS A 1 96 ? 3.162 8.989 -9.569 1.00 71.12 96 LYS A C 1
ATOM 731 O O . LYS A 1 96 ? 2.608 9.030 -8.467 1.00 71.12 96 LYS A O 1
ATOM 736 N N . LEU A 1 97 ? 4.479 8.875 -9.733 1.00 69.12 97 LEU A N 1
ATOM 737 C CA . LEU A 1 97 ? 5.449 8.845 -8.635 1.00 69.12 97 LEU A CA 1
ATOM 738 C C . LEU A 1 97 ? 5.907 10.256 -8.249 1.00 69.12 97 LEU A C 1
ATOM 740 O O . LEU A 1 97 ? 6.090 11.107 -9.116 1.00 69.12 97 LEU A O 1
ATOM 744 N N . ARG A 1 98 ? 6.093 10.484 -6.950 1.00 67.12 98 ARG A N 1
ATOM 745 C CA . ARG A 1 98 ? 6.578 11.710 -6.314 1.00 67.12 98 ARG A CA 1
ATOM 746 C C . ARG A 1 98 ? 7.590 11.379 -5.217 1.00 67.12 98 ARG A C 1
ATOM 748 O O . ARG A 1 98 ? 7.582 10.290 -4.651 1.00 67.12 98 ARG A O 1
ATOM 755 N N . GLN A 1 99 ? 8.453 12.334 -4.904 1.00 60.22 99 GLN A N 1
ATOM 756 C CA . GLN A 1 99 ? 9.381 12.253 -3.770 1.00 60.22 99 GLN A CA 1
ATOM 757 C C . GLN A 1 99 ? 8.838 12.990 -2.535 1.00 60.22 99 GLN A C 1
ATOM 759 O O . GLN A 1 99 ? 9.019 12.539 -1.410 1.00 60.22 99 GLN A O 1
ATOM 764 N N . SER A 1 100 ? 8.153 14.113 -2.755 1.00 57.00 100 SER A N 1
ATOM 765 C CA . SER A 1 100 ? 7.482 14.936 -1.743 1.00 57.00 100 SER A CA 1
ATOM 766 C C . SER A 1 100 ? 6.133 15.414 -2.290 1.00 57.00 100 SER A C 1
ATOM 768 O O . SER A 1 100 ? 5.781 15.089 -3.428 1.00 57.00 100 SER A O 1
ATOM 770 N N . LEU A 1 101 ? 5.369 16.186 -1.508 1.00 54.03 101 LEU A N 1
ATOM 771 C CA . LEU A 1 101 ? 4.070 16.716 -1.939 1.00 54.03 101 LEU A CA 1
ATOM 772 C C . LEU A 1 101 ? 4.130 17.418 -3.312 1.00 54.03 101 LEU A C 1
ATOM 774 O O . LEU A 1 101 ? 3.155 17.299 -4.051 1.00 54.03 101 LEU A O 1
ATOM 778 N N . ASP A 1 102 ? 5.283 17.968 -3.728 1.00 52.69 102 ASP A N 1
ATOM 779 C CA . ASP A 1 102 ? 5.384 18.822 -4.922 1.00 52.69 102 ASP A CA 1
ATOM 780 C C . ASP A 1 102 ? 6.540 18.514 -5.905 1.00 52.69 102 ASP A C 1
ATOM 782 O O . ASP A 1 102 ? 6.691 19.227 -6.895 1.00 52.69 102 ASP A O 1
ATOM 786 N N . GLN A 1 103 ? 7.349 17.461 -5.702 1.00 56.22 103 GLN A N 1
ATOM 787 C CA . GLN A 1 103 ? 8.525 17.178 -6.556 1.00 56.22 103 GLN A CA 1
ATOM 788 C C . GLN A 1 103 ? 8.465 15.831 -7.297 1.00 56.22 103 GLN A C 1
ATOM 790 O O . GLN A 1 103 ? 8.130 14.789 -6.720 1.00 56.22 103 GLN A O 1
ATOM 795 N N . TYR A 1 104 ? 8.839 15.864 -8.584 1.00 60.88 104 TYR A N 1
ATOM 796 C CA . TYR A 1 104 ? 8.954 14.712 -9.484 1.00 60.88 104 TYR A CA 1
ATOM 797 C C . TYR A 1 104 ? 10.430 14.466 -9.822 1.00 60.88 104 TYR A C 1
ATOM 799 O O . TYR A 1 104 ? 11.072 15.336 -10.400 1.00 60.88 104 TYR A O 1
ATOM 807 N N . GLU A 1 105 ? 10.948 13.279 -9.509 1.00 53.94 105 GLU A N 1
ATOM 808 C CA . GLU A 1 105 ? 12.321 12.875 -9.844 1.00 53.94 105 GLU A CA 1
ATOM 809 C C . GLU A 1 105 ? 12.329 11.754 -10.896 1.00 53.94 105 GLU A C 1
ATOM 811 O O . GLU A 1 105 ? 11.418 10.912 -10.919 1.00 53.94 105 GLU A O 1
ATOM 816 N N . PRO A 1 106 ? 13.379 11.690 -11.735 1.00 54.19 106 PRO A N 1
ATOM 817 C CA . PRO A 1 106 ? 13.629 10.550 -12.599 1.00 54.19 106 PRO A CA 1
ATOM 818 C C . PRO A 1 106 ? 13.940 9.317 -11.744 1.00 54.19 106 PRO A C 1
ATOM 820 O O . PRO A 1 106 ? 14.992 9.193 -11.125 1.00 54.19 106 PRO A O 1
ATOM 823 N N . THR A 1 107 ? 13.008 8.370 -11.709 1.00 60.00 107 THR A N 1
ATOM 824 C CA . THR A 1 107 ? 13.249 7.074 -11.069 1.00 60.00 107 THR A CA 1
ATOM 825 C C . THR A 1 107 ? 14.063 6.169 -11.984 1.00 60.00 107 THR A C 1
ATOM 827 O O . THR A 1 107 ? 13.891 6.182 -13.200 1.00 60.00 107 THR A O 1
ATOM 830 N N . ASP A 1 108 ? 14.830 5.261 -11.396 1.00 61.16 108 ASP A N 1
ATOM 831 C CA . ASP A 1 108 ? 15.533 4.171 -12.078 1.00 61.16 108 ASP A CA 1
ATOM 832 C C . ASP A 1 108 ? 14.592 3.068 -12.621 1.00 61.16 108 ASP A C 1
ATOM 834 O O . ASP A 1 108 ? 15.019 1.941 -12.897 1.00 61.16 108 ASP A O 1
ATOM 838 N N . LEU A 1 109 ? 13.280 3.316 -12.685 1.00 65.06 109 LEU A N 1
ATOM 839 C CA . LEU A 1 109 ? 12.309 2.449 -13.351 1.00 65.06 109 LEU A CA 1
ATOM 840 C C . LEU A 1 109 ? 12.420 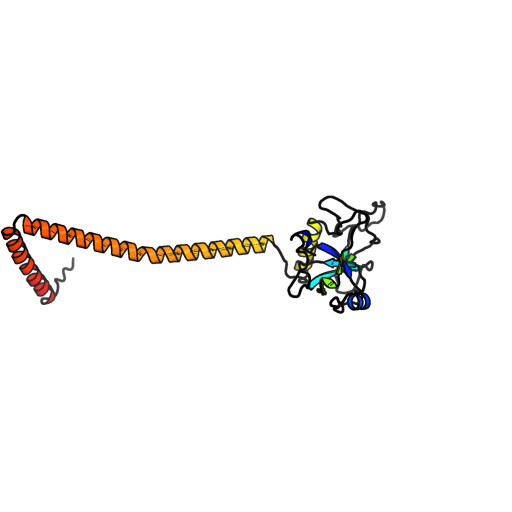2.679 -14.862 1.00 65.06 109 LEU A C 1
ATOM 842 O O . LEU A 1 109 ? 12.418 3.811 -15.334 1.00 65.06 109 LEU A O 1
ATOM 846 N N . ARG A 1 110 ? 12.527 1.603 -15.644 1.00 65.25 110 ARG A N 1
ATOM 847 C CA . ARG A 1 110 ? 12.523 1.709 -17.108 1.00 65.25 110 ARG A CA 1
ATOM 848 C C . ARG A 1 110 ? 11.081 1.737 -17.605 1.00 65.25 110 ARG A C 1
ATOM 850 O O . ARG A 1 110 ? 10.270 0.915 -17.180 1.00 65.25 110 ARG A O 1
ATOM 857 N N . ALA A 1 111 ? 10.761 2.658 -18.509 1.00 65.81 111 ALA A N 1
ATOM 858 C CA . ALA A 1 111 ? 9.497 2.618 -19.232 1.00 65.81 111 ALA A CA 1
ATOM 859 C C . ALA A 1 111 ? 9.540 1.506 -20.308 1.00 65.81 111 ALA A C 1
ATOM 861 O O . ALA A 1 111 ? 10.577 1.345 -20.954 1.00 65.81 111 ALA A O 1
ATOM 862 N N . PRO A 1 112 ? 8.449 0.751 -20.523 1.00 71.19 112 PRO A N 1
ATOM 863 C CA . PRO A 1 112 ? 7.203 0.777 -19.761 1.00 71.19 112 PRO A CA 1
ATOM 864 C C . PRO A 1 112 ? 7.319 0.008 -18.431 1.00 71.19 112 PRO A C 1
ATOM 866 O O . PRO A 1 112 ? 7.935 -1.054 -18.355 1.00 71.19 112 PRO A O 1
ATOM 869 N N . SER A 1 113 ? 6.699 0.549 -17.381 1.00 80.00 113 SER A N 1
ATOM 870 C CA . SER A 1 113 ? 6.567 -0.097 -16.071 1.00 80.00 113 SER A CA 1
ATOM 871 C C . SER A 1 113 ? 5.093 -0.179 -15.692 1.00 80.00 113 SER A C 1
ATOM 873 O O . SER A 1 113 ? 4.349 0.789 -15.838 1.00 80.00 113 SER A O 1
ATOM 875 N N . TYR A 1 114 ? 4.685 -1.331 -15.176 1.00 83.88 114 TYR A N 1
ATOM 876 C CA . TYR A 1 114 ? 3.315 -1.634 -14.790 1.00 83.88 114 TYR A CA 1
ATOM 877 C C . TYR A 1 114 ? 3.268 -2.107 -13.342 1.00 83.88 114 TYR A C 1
ATOM 879 O O . TYR A 1 114 ? 4.112 -2.890 -12.900 1.00 83.88 114 TYR A O 1
ATOM 887 N N . LEU A 1 115 ? 2.250 -1.667 -12.614 1.00 87.50 115 LEU A N 1
ATOM 888 C CA . LEU A 1 115 ? 1.850 -2.231 -11.341 1.00 87.50 115 LEU A CA 1
ATOM 889 C C . LEU A 1 115 ? 0.952 -3.442 -11.603 1.00 87.50 115 LEU A C 1
ATOM 891 O O . LEU A 1 115 ? -0.158 -3.298 -12.110 1.00 87.50 115 LEU A O 1
ATOM 895 N N . ARG A 1 116 ? 1.428 -4.630 -11.241 1.00 88.62 116 ARG A N 1
ATOM 896 C CA . ARG A 1 116 ? 0.662 -5.877 -11.293 1.00 88.62 116 ARG A CA 1
ATOM 897 C C . ARG A 1 116 ? -0.295 -5.918 -10.100 1.00 88.62 116 ARG A C 1
ATOM 899 O O . ARG A 1 116 ? 0.168 -5.976 -8.959 1.00 88.62 116 ARG A O 1
ATOM 906 N N . LEU A 1 117 ? -1.604 -5.889 -10.351 1.00 88.50 117 LEU A N 1
ATOM 907 C CA . LEU A 1 117 ? -2.657 -5.908 -9.328 1.00 88.50 117 LEU A CA 1
ATOM 908 C C . LEU A 1 117 ? -2.908 -7.325 -8.802 1.00 88.50 117 LEU A C 1
ATOM 910 O O . LEU A 1 117 ? -3.997 -7.878 -8.902 1.00 88.50 117 LEU A O 1
ATOM 914 N N . GLU A 1 118 ? -1.872 -7.905 -8.218 1.00 88.38 118 GLU A N 1
ATOM 915 C CA . GLU A 1 118 ? -1.925 -9.179 -7.514 1.00 88.38 118 GLU A CA 1
ATOM 916 C C . GLU A 1 118 ? -1.354 -8.940 -6.114 1.00 88.38 118 GLU A C 1
ATOM 918 O O . GLU A 1 118 ? -0.145 -9.085 -5.907 1.00 88.38 118 GLU A O 1
ATOM 923 N N . PRO A 1 119 ? -2.178 -8.460 -5.167 1.00 89.75 119 PRO A N 1
ATOM 924 C CA . PRO A 1 119 ? -1.685 -8.109 -3.853 1.00 89.75 119 PRO A CA 1
ATOM 925 C C . PRO A 1 119 ? -1.345 -9.341 -3.031 1.00 89.75 119 PRO A C 1
ATOM 927 O O . PRO A 1 119 ? -2.092 -10.318 -2.988 1.00 89.75 119 PRO A O 1
ATOM 930 N N . PHE A 1 120 ? -0.255 -9.251 -2.282 1.00 89.00 120 PHE A N 1
ATOM 931 C CA . PHE A 1 120 ? 0.104 -10.253 -1.288 1.00 89.00 120 PHE A CA 1
ATOM 932 C C . PHE A 1 120 ? 0.700 -9.607 -0.043 1.00 89.00 120 PHE A C 1
ATOM 934 O O . PHE A 1 120 ? 1.153 -8.463 -0.055 1.00 89.00 120 PHE A O 1
ATOM 941 N N . LYS A 1 121 ? 0.652 -10.349 1.065 1.00 90.75 121 LYS A N 1
ATOM 942 C CA . LYS A 1 121 ? 1.083 -9.872 2.381 1.00 90.75 121 LYS A CA 1
ATOM 943 C C . LYS A 1 121 ? 2.523 -10.255 2.654 1.00 90.75 121 LYS A C 1
ATOM 945 O O . LYS A 1 121 ? 2.841 -11.446 2.627 1.00 90.75 121 LYS A O 1
ATOM 950 N N . VAL A 1 122 ? 3.337 -9.277 3.032 1.00 91.12 122 VAL A N 1
ATOM 951 C CA . VAL A 1 122 ? 4.715 -9.491 3.487 1.00 91.12 122 VAL A CA 1
ATOM 952 C C . VAL A 1 122 ? 4.992 -8.733 4.786 1.00 91.12 122 VAL A C 1
ATOM 954 O O . VAL A 1 122 ? 4.403 -7.676 5.006 1.00 91.12 122 VAL A O 1
ATOM 957 N N . PRO A 1 123 ? 5.890 -9.230 5.650 1.00 92.50 123 PRO A N 1
ATOM 958 C CA . PRO A 1 123 ? 6.433 -8.450 6.756 1.00 92.50 123 PRO A CA 1
ATOM 959 C C . PRO A 1 123 ? 7.079 -7.153 6.258 1.00 92.50 123 PRO A C 1
ATOM 961 O O . PRO A 1 123 ? 7.840 -7.177 5.290 1.00 92.50 123 PRO A O 1
ATOM 964 N N . LEU A 1 124 ? 6.837 -6.035 6.947 1.00 91.44 124 LEU A N 1
ATOM 965 C CA . LEU A 1 124 ? 7.447 -4.742 6.612 1.00 91.44 124 LEU A CA 1
ATOM 966 C C . LEU A 1 124 ? 8.985 -4.804 6.635 1.00 91.44 124 LEU A C 1
ATOM 968 O O . LEU A 1 124 ? 9.643 -4.175 5.816 1.00 91.44 124 LEU A O 1
ATOM 972 N N . GLU A 1 125 ? 9.561 -5.629 7.510 1.00 91.12 125 GLU A N 1
ATOM 973 C CA . GLU A 1 125 ? 11.010 -5.867 7.616 1.00 91.12 125 GLU A CA 1
ATOM 974 C C . GLU A 1 125 ? 11.636 -6.427 6.325 1.00 91.12 125 GLU A C 1
ATOM 976 O O . GLU A 1 125 ? 12.841 -6.290 6.104 1.00 91.12 125 GLU A O 1
ATOM 981 N N . MET A 1 126 ? 10.830 -7.051 5.455 1.00 91.75 126 MET A N 1
ATOM 982 C CA . MET A 1 126 ? 11.272 -7.524 4.141 1.00 91.75 126 MET A CA 1
ATOM 983 C C . MET A 1 126 ? 11.398 -6.407 3.109 1.00 91.75 126 MET A C 1
ATOM 985 O O . MET A 1 126 ? 11.819 -6.670 1.982 1.00 91.75 126 MET A O 1
ATOM 989 N N . LEU A 1 127 ? 10.997 -5.185 3.444 1.00 91.81 127 LEU A N 1
ATOM 990 C CA . LEU A 1 127 ? 10.951 -4.073 2.515 1.00 91.81 127 LEU A CA 1
ATOM 991 C C . LEU A 1 127 ? 12.078 -3.090 2.805 1.00 91.81 127 LEU A C 1
ATOM 993 O O . LEU A 1 127 ? 12.286 -2.656 3.934 1.00 91.81 127 LEU A O 1
ATOM 997 N N . ILE A 1 128 ? 12.806 -2.731 1.753 1.00 90.62 128 ILE A N 1
ATOM 998 C CA . ILE A 1 128 ? 13.812 -1.674 1.779 1.00 90.62 128 ILE A CA 1
ATOM 999 C C . ILE A 1 128 ? 13.194 -0.449 1.101 1.00 90.62 128 ILE A C 1
ATOM 1001 O O . ILE A 1 128 ? 12.833 -0.554 -0.077 1.00 90.62 128 ILE A O 1
ATOM 1005 N N . PRO A 1 129 ? 13.042 0.688 1.803 1.00 88.94 129 PRO A N 1
ATOM 1006 C CA . PRO A 1 129 ? 12.594 1.939 1.201 1.00 88.94 129 PRO A CA 1
ATOM 1007 C C . PRO A 1 129 ? 13.445 2.303 -0.014 1.00 88.94 129 PRO A C 1
ATOM 1009 O O . PRO A 1 129 ? 14.673 2.269 0.055 1.00 88.94 129 PRO A O 1
ATOM 1012 N N . LEU A 1 130 ? 12.805 2.641 -1.133 1.00 83.38 130 LEU A N 1
ATOM 1013 C CA . LEU A 1 130 ? 13.513 3.212 -2.274 1.00 83.38 130 LEU A CA 1
ATOM 1014 C C . LEU A 1 130 ? 13.583 4.724 -2.098 1.00 83.38 130 LEU A C 1
ATOM 1016 O O . LEU A 1 130 ? 12.555 5.404 -2.126 1.00 83.38 130 LEU A O 1
ATOM 1020 N N . THR A 1 131 ? 14.796 5.231 -1.902 1.00 76.50 131 THR A N 1
ATOM 1021 C CA . THR A 1 131 ? 15.063 6.660 -1.745 1.00 76.50 131 THR A CA 1
ATOM 1022 C C . THR A 1 131 ? 15.498 7.292 -3.061 1.00 76.50 131 THR A C 1
ATOM 1024 O O . THR A 1 131 ? 16.159 6.646 -3.876 1.00 76.50 131 THR A O 1
ATOM 1027 N N . SER A 1 132 ? 15.133 8.554 -3.270 1.00 68.12 132 SER A N 1
ATOM 1028 C CA . SER A 1 132 ? 15.621 9.362 -4.395 1.00 68.12 132 SER A CA 1
ATOM 1029 C C . SER A 1 132 ? 17.102 9.736 -4.232 1.00 68.12 132 SER A C 1
ATOM 1031 O O . SER A 1 132 ? 17.700 9.542 -3.169 1.00 68.12 132 SER A O 1
ATOM 1033 N N . SER A 1 133 ? 17.678 10.328 -5.283 1.00 64.75 133 SER A N 1
ATOM 1034 C CA . SER A 1 133 ? 19.047 10.860 -5.284 1.00 64.75 133 SER A CA 1
ATOM 1035 C C . SER A 1 133 ? 19.253 12.008 -4.281 1.00 64.75 133 SER A C 1
ATOM 1037 O O . SER A 1 133 ? 20.339 12.167 -3.729 1.00 64.75 133 SER A O 1
ATOM 1039 N N . VAL A 1 134 ? 18.186 12.763 -4.003 1.00 60.38 134 VAL A N 1
ATOM 1040 C CA . VAL A 1 134 ? 18.174 13.953 -3.135 1.00 60.38 134 VAL A CA 1
ATOM 1041 C C . VAL A 1 134 ? 17.739 13.623 -1.693 1.00 60.38 134 VAL A C 1
ATOM 1043 O O . VAL A 1 134 ? 17.673 14.502 -0.840 1.00 60.38 134 VAL A O 1
ATOM 1046 N N . GLY A 1 135 ? 17.454 12.350 -1.400 1.00 60.59 135 GLY A N 1
ATOM 1047 C CA . GLY A 1 135 ? 16.975 11.890 -0.095 1.00 60.59 135 GLY A CA 1
ATOM 1048 C C . GLY A 1 135 ? 15.450 11.954 0.045 1.00 60.59 135 GLY A C 1
ATOM 1049 O O . GLY A 1 135 ? 14.788 12.860 -0.454 1.00 60.59 135 GLY A O 1
ATOM 1050 N N . GLY A 1 136 ? 14.870 10.964 0.724 1.00 71.38 136 GLY A N 1
ATOM 1051 C CA . GLY A 1 136 ? 13.418 10.826 0.891 1.00 71.38 136 GLY A CA 1
ATOM 1052 C C . GLY A 1 136 ? 12.830 9.658 0.100 1.00 71.38 136 GLY A C 1
ATOM 1053 O O . GLY A 1 136 ? 13.364 9.232 -0.924 1.00 71.38 136 GLY A O 1
ATOM 1054 N N . HIS A 1 137 ? 11.746 9.090 0.626 1.00 79.12 137 HIS A N 1
ATOM 1055 C CA . HIS A 1 137 ? 11.122 7.873 0.110 1.00 79.12 137 HIS A CA 1
ATOM 1056 C C . HIS A 1 137 ? 10.282 8.180 -1.129 1.00 79.12 137 HIS A C 1
ATOM 1058 O O . HIS A 1 137 ? 9.431 9.063 -1.107 1.00 79.12 137 HIS A O 1
ATOM 1064 N N . LEU A 1 138 ? 10.476 7.423 -2.205 1.00 80.44 138 LEU A N 1
ATOM 1065 C CA . LEU A 1 138 ? 9.605 7.493 -3.373 1.00 80.44 138 LEU A CA 1
ATOM 1066 C C . LEU A 1 138 ? 8.189 7.027 -3.016 1.00 80.44 138 LEU A C 1
ATOM 1068 O O . LEU A 1 138 ? 7.992 5.947 -2.456 1.00 80.44 138 LEU A O 1
ATOM 1072 N N . THR A 1 139 ? 7.196 7.832 -3.375 1.00 81.69 139 THR A N 1
ATOM 1073 C CA . THR A 1 139 ? 5.781 7.616 -3.067 1.00 81.69 139 THR A CA 1
ATOM 1074 C C . THR A 1 139 ? 4.906 7.858 -4.291 1.00 81.69 139 THR A C 1
ATOM 1076 O O . THR A 1 139 ? 5.301 8.509 -5.252 1.00 81.69 139 THR A O 1
ATOM 1079 N N . LEU A 1 140 ? 3.701 7.307 -4.302 1.00 80.88 140 LEU A N 1
ATOM 1080 C CA . LEU A 1 140 ? 2.672 7.689 -5.258 1.00 80.88 140 LEU A CA 1
ATOM 1081 C C . LEU A 1 140 ? 2.064 9.037 -4.860 1.00 80.88 140 LEU A C 1
ATOM 1083 O O . LEU A 1 140 ? 1.871 9.321 -3.681 1.00 80.88 140 LEU A O 1
ATOM 1087 N N . SER A 1 141 ? 1.693 9.848 -5.852 1.00 77.88 141 SER A N 1
ATOM 1088 C CA . SER A 1 141 ? 0.882 11.045 -5.594 1.00 77.88 141 SER A CA 1
ATOM 1089 C C . SER A 1 141 ? -0.435 10.677 -4.899 1.00 77.88 141 SER A C 1
ATOM 1091 O O . SER A 1 141 ? -0.987 9.603 -5.147 1.00 77.88 141 SER A O 1
ATOM 1093 N N . ARG A 1 142 ? -0.976 11.585 -4.078 1.00 78.12 142 ARG A N 1
ATOM 1094 C CA . ARG A 1 142 ? -2.232 11.366 -3.337 1.00 78.12 142 ARG A CA 1
ATOM 1095 C C . ARG A 1 142 ? -3.381 10.916 -4.247 1.00 78.12 142 ARG A C 1
ATOM 1097 O O . ARG A 1 142 ? -4.069 9.949 -3.927 1.00 78.12 142 ARG A O 1
ATOM 1104 N N . ASP A 1 143 ? -3.513 11.537 -5.417 1.00 79.75 143 ASP A N 1
ATOM 1105 C CA . ASP A 1 143 ? -4.518 11.161 -6.419 1.00 79.75 143 ASP A CA 1
ATOM 1106 C C . ASP A 1 143 ? -4.303 9.732 -6.928 1.00 79.75 143 ASP A C 1
ATOM 1108 O O . ASP A 1 143 ? -5.250 8.961 -7.061 1.00 79.75 143 ASP A O 1
ATOM 1112 N N . SER A 1 144 ? -3.044 9.347 -7.167 1.00 82.38 144 SER A N 1
ATOM 1113 C CA . SER A 1 144 ? -2.690 7.989 -7.599 1.00 82.38 144 SER A CA 1
ATOM 1114 C C . SER A 1 144 ? -2.949 6.950 -6.509 1.00 82.38 144 SER A C 1
ATOM 1116 O O . SER A 1 144 ? -3.383 5.848 -6.830 1.00 82.38 144 SER A O 1
ATOM 1118 N N . ILE A 1 145 ? -2.738 7.291 -5.233 1.00 83.19 145 ILE A N 1
ATOM 1119 C CA . ILE A 1 145 ? -3.072 6.416 -4.099 1.00 83.19 145 ILE A CA 1
ATOM 1120 C C . ILE A 1 145 ? -4.586 6.203 -4.027 1.00 83.19 145 ILE A C 1
ATOM 1122 O O . ILE A 1 145 ? -5.035 5.057 -3.975 1.00 83.19 145 ILE A O 1
ATOM 1126 N N . GLY A 1 146 ? -5.379 7.279 -4.070 1.00 81.56 146 GLY A N 1
ATOM 1127 C CA . GLY A 1 146 ? -6.842 7.187 -4.040 1.00 81.56 146 GLY A CA 1
ATOM 1128 C C . GLY A 1 146 ? -7.393 6.377 -5.216 1.00 81.56 146 GLY A C 1
ATOM 1129 O O . GLY A 1 146 ? -8.259 5.516 -5.045 1.00 81.56 146 GLY A O 1
ATOM 1130 N N . LEU A 1 147 ? -6.827 6.591 -6.404 1.00 82.88 147 LEU A N 1
ATOM 1131 C CA . LEU A 1 147 ? -7.181 5.870 -7.619 1.00 82.88 147 LEU A CA 1
ATOM 1132 C C . LEU A 1 147 ? -6.832 4.376 -7.543 1.00 82.88 147 LEU A C 1
ATOM 1134 O O . LEU A 1 147 ? -7.656 3.532 -7.902 1.00 82.88 147 LEU A O 1
ATOM 1138 N N . LEU A 1 148 ? -5.635 4.050 -7.046 1.00 85.69 148 LEU A N 1
ATOM 1139 C CA . LEU A 1 148 ? -5.192 2.676 -6.822 1.00 85.69 148 LEU 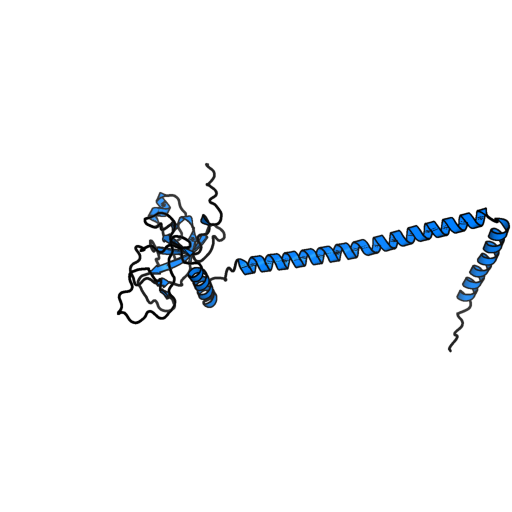A CA 1
ATOM 1140 C C . LEU A 1 148 ? -6.109 1.961 -5.827 1.00 85.69 148 LEU A C 1
ATOM 1142 O O . LEU A 1 148 ? -6.588 0.866 -6.116 1.00 85.69 148 LEU A O 1
ATOM 1146 N N . CYS A 1 149 ? -6.406 2.596 -4.692 1.00 84.19 149 CYS A N 1
ATOM 1147 C CA . CYS A 1 149 ? -7.287 2.029 -3.674 1.00 84.19 149 CYS A CA 1
ATOM 1148 C C . CYS A 1 149 ? -8.686 1.755 -4.231 1.00 84.19 149 CYS A C 1
ATOM 1150 O O . CYS A 1 149 ? -9.233 0.678 -3.997 1.00 84.19 149 CYS A O 1
ATOM 1152 N N . LYS A 1 150 ? -9.239 2.688 -5.019 1.00 84.69 150 LYS A N 1
ATOM 1153 C CA . LYS A 1 150 ? -10.527 2.502 -5.697 1.00 84.69 150 LYS A CA 1
ATOM 1154 C C . LYS A 1 150 ? -10.491 1.295 -6.635 1.00 84.69 150 LYS A C 1
ATOM 1156 O O . LYS A 1 150 ? -11.332 0.416 -6.515 1.00 84.69 150 LYS A O 1
ATOM 1161 N N . LYS A 1 151 ? -9.481 1.200 -7.507 1.00 86.31 151 LYS A N 1
ATOM 1162 C CA . LYS A 1 151 ? -9.356 0.075 -8.447 1.00 86.31 151 LYS A CA 1
ATOM 1163 C C . LYS A 1 151 ? -9.203 -1.272 -7.753 1.00 86.31 151 LYS A C 1
ATOM 1165 O O . LYS A 1 151 ? -9.821 -2.246 -8.166 1.00 86.31 151 LYS A O 1
ATOM 1170 N N . MET A 1 152 ? -8.398 -1.337 -6.699 1.00 86.19 152 MET A N 1
ATOM 1171 C CA . MET A 1 152 ? -8.233 -2.576 -5.944 1.00 86.19 152 MET A CA 1
ATOM 1172 C C . MET A 1 152 ? -9.508 -2.962 -5.181 1.00 86.19 152 MET A C 1
ATOM 1174 O O . MET A 1 152 ? -9.768 -4.152 -5.021 1.00 86.19 152 MET A O 1
ATOM 1178 N N . ALA A 1 153 ? -10.312 -1.989 -4.740 1.00 85.50 153 ALA A N 1
ATOM 1179 C CA . ALA A 1 153 ? -11.621 -2.246 -4.146 1.00 85.50 153 ALA A CA 1
ATOM 1180 C C . ALA A 1 153 ? -12.640 -2.742 -5.185 1.00 85.50 153 ALA A C 1
ATOM 1182 O O . ALA A 1 153 ? -13.326 -3.724 -4.921 1.00 85.50 153 ALA A O 1
ATOM 1183 N N . ASP A 1 154 ? -12.687 -2.132 -6.376 1.00 86.62 154 ASP A N 1
ATOM 1184 C CA . ASP A 1 154 ? -13.569 -2.549 -7.480 1.00 86.62 154 ASP A CA 1
ATOM 1185 C C . ASP A 1 154 ? -13.295 -4.004 -7.911 1.00 86.62 154 ASP A C 1
ATOM 1187 O O . ASP A 1 154 ? -14.208 -4.748 -8.262 1.00 86.62 154 ASP A O 1
ATOM 1191 N N . LEU A 1 155 ? -12.029 -4.426 -7.842 1.00 85.62 155 LEU A N 1
ATOM 1192 C CA . LEU A 1 155 ? -11.585 -5.791 -8.140 1.00 85.62 155 LEU A CA 1
ATOM 1193 C C . LEU A 1 155 ? -11.707 -6.755 -6.943 1.00 85.62 155 LEU A C 1
ATOM 1195 O O . LEU A 1 155 ? -11.279 -7.902 -7.037 1.00 85.62 155 LEU A O 1
ATOM 1199 N N . ASN A 1 156 ? -12.258 -6.306 -5.809 1.00 84.12 156 ASN A N 1
ATOM 1200 C CA . ASN A 1 156 ? -12.349 -7.061 -4.551 1.00 84.12 156 ASN A CA 1
ATOM 1201 C C . ASN A 1 156 ? -10.996 -7.595 -4.033 1.00 84.12 156 ASN A C 1
ATOM 1203 O O . ASN A 1 156 ? -10.943 -8.578 -3.293 1.00 84.12 156 ASN A O 1
ATOM 1207 N N . LEU A 1 157 ? -9.891 -6.941 -4.399 1.00 81.38 157 LEU A N 1
ATOM 1208 C CA . LEU A 1 157 ? -8.531 -7.350 -4.039 1.00 81.38 157 LEU A CA 1
ATOM 1209 C C . LEU A 1 157 ? -8.125 -6.880 -2.638 1.00 81.38 157 LEU A C 1
ATOM 1211 O O . LEU A 1 157 ? -7.324 -7.525 -1.961 1.00 81.38 157 LEU A O 1
ATOM 1215 N N . ILE A 1 158 ? -8.672 -5.748 -2.196 1.00 73.75 158 ILE A N 1
ATOM 1216 C CA . ILE A 1 158 ? -8.528 -5.236 -0.830 1.00 73.75 158 ILE A CA 1
ATOM 1217 C C . ILE A 1 158 ? -9.884 -4.774 -0.316 1.00 73.75 158 ILE A C 1
ATOM 1219 O O . ILE A 1 158 ? -10.724 -4.296 -1.077 1.00 73.75 158 ILE A O 1
ATOM 1223 N N . LYS A 1 159 ? -10.079 -4.849 1.004 1.00 61.69 159 LYS A N 1
ATOM 1224 C CA . LYS A 1 159 ? -11.160 -4.092 1.632 1.00 61.69 159 LYS A CA 1
ATOM 1225 C C . LYS A 1 159 ? -10.781 -2.611 1.558 1.00 61.69 159 LYS A C 1
ATOM 1227 O O . LYS A 1 159 ? -9.677 -2.277 1.992 1.00 61.69 159 LYS A O 1
ATOM 1232 N N . PRO A 1 160 ? -11.635 -1.736 1.009 1.00 52.38 160 PRO A N 1
ATOM 1233 C CA . PRO A 1 160 ? -11.314 -0.323 0.914 1.00 52.38 160 PRO A CA 1
ATOM 1234 C C . PRO A 1 160 ? -11.071 0.256 2.312 1.00 52.38 160 PRO A C 1
ATOM 1236 O O . PRO A 1 160 ? -11.978 0.290 3.144 1.00 52.38 160 PRO A O 1
ATOM 1239 N N . PHE A 1 161 ? -9.841 0.701 2.569 1.00 49.81 161 PHE A N 1
ATOM 1240 C CA . PHE A 1 161 ? -9.503 1.476 3.756 1.00 49.81 161 PHE A CA 1
ATOM 1241 C C . PHE A 1 161 ? -9.714 2.953 3.421 1.00 49.81 161 PHE A C 1
ATOM 1243 O O . PHE A 1 161 ? -8.879 3.578 2.772 1.00 49.81 161 PHE A O 1
ATOM 1250 N N . TYR A 1 162 ? -10.876 3.486 3.801 1.00 53.94 162 TYR A N 1
ATOM 1251 C CA . TYR A 1 162 ? -11.180 4.913 3.714 1.00 53.94 162 TYR A CA 1
ATOM 1252 C C . TYR A 1 162 ? -11.027 5.519 5.115 1.00 53.94 162 TYR A C 1
ATOM 1254 O O . TYR A 1 162 ? -11.961 5.386 5.912 1.00 53.94 162 TYR A O 1
ATOM 1262 N N . PRO A 1 163 ? -9.897 6.177 5.435 1.00 47.09 163 PRO A N 1
ATOM 1263 C CA . PRO A 1 163 ? -9.702 6.791 6.749 1.00 47.09 163 PRO A CA 1
ATOM 1264 C C . PRO A 1 163 ? -10.799 7.821 7.065 1.00 47.09 163 PRO A C 1
ATOM 1266 O O . PRO A 1 163 ? -11.326 7.828 8.172 1.00 47.09 163 PRO A O 1
ATOM 1269 N N . GLU A 1 164 ? -11.256 8.581 6.064 1.00 51.81 164 GLU A N 1
ATOM 1270 C CA . GLU A 1 164 ? -12.356 9.547 6.210 1.00 51.81 164 GLU A CA 1
ATOM 1271 C C . GLU A 1 164 ? -13.690 8.881 6.603 1.00 51.81 164 GLU A C 1
ATOM 1273 O O . GLU A 1 164 ? -14.403 9.391 7.465 1.00 51.81 164 GLU A O 1
ATOM 1278 N N . ARG A 1 165 ? -14.016 7.698 6.054 1.00 49.94 165 ARG A N 1
ATOM 1279 C CA . ARG A 1 165 ? -15.233 6.958 6.444 1.00 49.94 165 ARG A CA 1
ATOM 1280 C C . ARG A 1 165 ? -15.113 6.317 7.818 1.00 49.94 165 ARG A C 1
ATOM 1282 O O . ARG A 1 165 ? -16.126 6.200 8.498 1.00 49.94 165 ARG A O 1
ATOM 1289 N N . GLU A 1 166 ? -13.928 5.866 8.229 1.00 52.34 166 GLU A N 1
ATOM 1290 C CA . GLU A 1 166 ? -13.741 5.361 9.593 1.00 52.34 166 GLU A CA 1
ATOM 1291 C C . GLU A 1 166 ? -13.858 6.476 10.630 1.00 52.34 166 GLU A C 1
ATOM 1293 O O . GLU A 1 166 ? -14.467 6.263 11.677 1.00 52.34 166 GLU A O 1
ATOM 1298 N N . GLU A 1 167 ? -13.326 7.665 10.346 1.00 55.62 167 GLU A N 1
ATOM 1299 C CA . GLU A 1 167 ? -13.516 8.834 11.204 1.00 55.62 167 GLU A CA 1
ATOM 1300 C C . GLU A 1 167 ? -14.982 9.266 11.256 1.00 55.62 167 GLU A C 1
ATOM 1302 O O . GLU A 1 167 ? -15.509 9.510 12.340 1.00 55.62 167 GLU A O 1
ATOM 1307 N N . GLU A 1 168 ? -15.680 9.282 10.120 1.00 58.31 168 GLU A N 1
ATOM 1308 C CA . GLU A 1 168 ? -17.109 9.595 10.073 1.00 58.31 168 GLU A CA 1
ATOM 1309 C C . GLU A 1 168 ? -17.950 8.550 10.827 1.00 58.31 168 GLU A C 1
ATOM 1311 O O . GLU A 1 168 ? -18.896 8.895 11.536 1.00 58.31 168 GLU A O 1
ATOM 1316 N N . LYS A 1 169 ? -17.577 7.267 10.741 1.00 59.59 169 LYS A N 1
ATOM 1317 C CA . LYS A 1 169 ? -18.232 6.178 11.476 1.00 59.59 169 LYS A CA 1
ATOM 1318 C C . LYS A 1 169 ? -17.974 6.283 12.980 1.00 59.59 169 LYS A C 1
ATOM 1320 O O . LYS A 1 169 ? -18.920 6.191 13.752 1.00 59.59 169 LYS A O 1
ATOM 1325 N N . LYS A 1 170 ? -16.742 6.596 13.398 1.00 64.75 170 LYS A N 1
ATOM 1326 C CA . LYS A 1 170 ? -16.402 6.877 14.805 1.00 64.75 170 LYS A CA 1
ATOM 1327 C C . LYS A 1 170 ? -17.158 8.088 15.349 1.00 64.75 170 LYS A C 1
ATOM 1329 O O . LYS A 1 170 ? -17.643 8.023 16.473 1.00 64.75 170 LYS A O 1
ATOM 1334 N N . ARG A 1 171 ? -17.314 9.157 14.557 1.00 66.69 171 ARG A N 1
ATOM 1335 C CA . ARG A 1 171 ? -18.125 10.334 14.926 1.00 66.69 171 ARG A CA 1
ATOM 1336 C C . ARG A 1 171 ? -19.604 9.976 15.083 1.00 66.69 171 ARG A C 1
ATOM 1338 O O . ARG A 1 171 ? -20.221 10.385 16.060 1.00 66.69 171 ARG A O 1
ATOM 1345 N N . LYS A 1 172 ? -20.164 9.171 14.172 1.00 70.00 172 LYS A N 1
ATOM 1346 C CA . LYS A 1 172 ? -21.554 8.684 14.2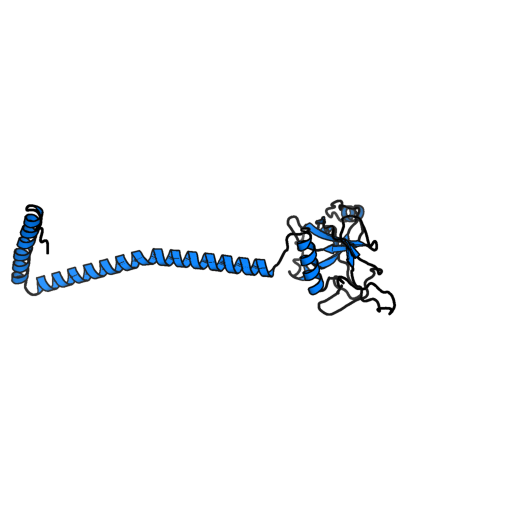63 1.00 70.00 172 LYS A CA 1
ATOM 1347 C C . LYS A 1 172 ? -21.769 7.759 15.464 1.00 70.00 172 LYS A C 1
ATOM 1349 O O . LYS A 1 172 ? -22.778 7.889 16.151 1.00 70.00 172 LYS A O 1
ATOM 1354 N N . ASP A 1 173 ? -20.820 6.874 15.750 1.00 72.75 173 ASP A N 1
ATOM 1355 C CA . ASP A 1 173 ? -20.891 5.955 16.890 1.00 72.75 173 ASP A CA 1
ATOM 1356 C C . ASP A 1 173 ? -20.702 6.686 18.233 1.00 72.75 173 ASP A C 1
ATOM 1358 O O . ASP A 1 173 ? -21.359 6.342 19.216 1.00 72.75 173 ASP A O 1
ATOM 1362 N N . GLN A 1 174 ? -19.863 7.729 18.283 1.00 68.69 174 GLN A N 1
ATOM 1363 C CA . GLN A 1 174 ? -19.758 8.624 19.443 1.00 68.69 174 GLN A CA 1
ATOM 1364 C C . GLN A 1 174 ? -21.041 9.431 19.655 1.00 68.69 174 GLN A C 1
ATOM 1366 O O . GLN A 1 174 ? -21.533 9.472 20.779 1.00 68.69 174 GLN A O 1
ATOM 1371 N N . GLY A 1 175 ? -21.620 9.993 18.588 1.00 71.88 175 GLY A N 1
ATOM 1372 C CA . GLY A 1 175 ? -22.894 10.714 18.661 1.00 71.88 175 GLY A CA 1
ATOM 1373 C C . GLY A 1 175 ? -24.032 9.838 19.191 1.00 71.88 175 GLY A C 1
ATOM 1374 O O . GLY A 1 175 ? -24.747 10.248 20.099 1.00 71.88 175 GLY A O 1
ATOM 1375 N N . LYS A 1 176 ? -24.139 8.588 18.715 1.00 72.44 176 LYS A N 1
ATOM 1376 C CA . LYS A 1 176 ? -25.137 7.627 19.218 1.00 72.44 176 LYS A CA 1
ATOM 1377 C C . LYS A 1 176 ? -24.940 7.272 20.692 1.00 72.44 176 LYS A C 1
ATOM 1379 O O . LYS A 1 176 ? -25.919 7.193 21.425 1.00 72.44 176 LYS A O 1
ATOM 1384 N N . LYS A 1 177 ? -23.694 7.076 21.138 1.00 70.06 177 LYS A N 1
ATOM 1385 C CA . LYS A 1 177 ? -23.398 6.806 22.556 1.00 70.06 177 LYS A CA 1
ATOM 1386 C C . LYS A 1 177 ? -23.745 7.990 23.454 1.00 70.06 177 LYS A C 1
ATOM 1388 O O . LYS A 1 177 ? -24.246 7.783 24.553 1.00 70.06 177 LYS A O 1
ATOM 1393 N N . GLN A 1 178 ? -23.496 9.209 22.985 1.00 69.25 178 GLN A N 1
ATOM 1394 C CA . GLN A 1 178 ? -23.796 10.429 23.728 1.00 69.25 178 GLN A CA 1
ATOM 1395 C C . GLN A 1 178 ? -25.314 10.653 23.844 1.00 69.25 178 GLN A C 1
ATOM 1397 O O . GLN A 1 178 ? -25.804 10.941 24.931 1.00 69.25 178 GLN A O 1
ATOM 1402 N N . GLU A 1 179 ? -26.068 10.405 22.768 1.00 73.88 179 GLU A N 1
ATOM 1403 C CA . GLU A 1 179 ? -27.536 10.480 22.764 1.00 73.88 179 GLU A CA 1
ATOM 1404 C C . GLU A 1 179 ? -28.184 9.401 23.657 1.00 73.88 179 GLU A C 1
ATOM 1406 O O . GLU A 1 179 ? -29.163 9.665 24.355 1.00 73.88 179 GLU A O 1
ATOM 1411 N N . GLU A 1 180 ? -27.633 8.182 23.681 1.00 75.25 180 GLU A N 1
ATOM 1412 C CA . GLU A 1 180 ? -28.111 7.109 24.563 1.00 75.25 180 GLU A CA 1
ATOM 1413 C C . GLU A 1 180 ? -27.827 7.411 26.045 1.00 75.25 180 GLU A C 1
ATOM 1415 O O . GLU A 1 180 ? -28.654 7.125 26.912 1.00 75.25 180 GLU A O 1
ATOM 1420 N N . GLN A 1 181 ? -26.681 8.029 26.340 1.00 68.25 181 GLN A N 1
ATOM 1421 C CA . GLN A 1 181 ? -26.313 8.437 27.694 1.00 68.25 181 GLN A CA 1
ATOM 1422 C C . GLN A 1 181 ? -27.173 9.608 28.195 1.00 68.25 181 GLN A C 1
ATOM 1424 O O . GLN A 1 181 ? -27.572 9.609 29.357 1.00 68.25 181 GLN A O 1
ATOM 1429 N N . GLU A 1 182 ? -27.527 10.555 27.321 1.00 69.44 182 GLU A N 1
ATOM 1430 C CA . GLU A 1 182 ? -28.427 11.668 27.653 1.00 69.44 182 GLU A CA 1
ATOM 1431 C C . GLU A 1 182 ? -29.885 11.213 27.846 1.00 69.44 182 GLU A C 1
ATOM 1433 O O . GLU A 1 182 ? -30.602 11.736 28.699 1.00 69.44 182 GLU A O 1
ATOM 1438 N N . LYS A 1 183 ? -30.336 10.196 27.097 1.00 72.88 183 LYS A N 1
ATOM 1439 C CA . LYS A 1 183 ? -31.644 9.563 27.338 1.00 72.88 183 LYS A CA 1
ATOM 1440 C C . LYS A 1 183 ? -31.680 8.843 28.684 1.00 72.88 183 LYS A C 1
ATOM 1442 O O . LYS A 1 183 ? -32.657 8.990 29.409 1.00 72.88 183 LYS A O 1
ATOM 1447 N N . LYS A 1 184 ? -30.617 8.116 29.047 1.00 69.25 184 LYS A N 1
ATOM 1448 C CA . LYS A 1 184 ? -30.521 7.447 30.357 1.00 69.25 184 LYS A CA 1
ATOM 1449 C C . LYS A 1 184 ? -30.526 8.443 31.518 1.00 69.25 184 LYS A C 1
ATOM 1451 O O . LYS A 1 184 ? -31.278 8.239 32.462 1.00 69.25 184 LYS A O 1
ATOM 1456 N N . SER A 1 185 ? -29.783 9.548 31.420 1.00 63.53 185 SER A N 1
ATOM 1457 C CA . SER A 1 185 ? -29.762 10.560 32.486 1.00 63.53 185 SER A CA 1
ATOM 1458 C C . SER A 1 185 ? -31.089 11.311 32.639 1.00 63.53 185 SER A C 1
ATOM 1460 O O . SER A 1 185 ? -31.467 11.648 33.757 1.00 63.53 185 SER A O 1
ATOM 1462 N N . LYS A 1 186 ? -31.828 11.546 31.545 1.00 63.16 186 LYS A N 1
ATOM 1463 C CA . LYS A 1 186 ? -33.175 12.141 31.605 1.00 63.16 186 LYS A CA 1
ATOM 1464 C C . LYS A 1 186 ? -34.193 11.212 32.269 1.00 63.16 186 LYS A C 1
ATOM 1466 O O . LYS A 1 186 ? -34.952 11.676 33.111 1.00 63.16 186 LYS A O 1
ATOM 1471 N N . ILE A 1 187 ? -34.156 9.916 31.950 1.00 67.00 187 ILE A N 1
ATOM 1472 C CA . ILE A 1 187 ? -35.047 8.909 32.551 1.00 67.00 187 ILE A CA 1
ATOM 1473 C C . ILE A 1 187 ? -34.756 8.728 34.052 1.00 67.00 187 ILE A C 1
ATOM 1475 O O . ILE A 1 187 ? -35.680 8.519 34.830 1.00 67.00 187 ILE A O 1
ATOM 1479 N N . GLU A 1 188 ? -33.496 8.843 34.483 1.00 59.56 188 GLU A N 1
ATOM 1480 C CA . GLU A 1 188 ? -33.126 8.752 35.906 1.00 59.56 188 GLU A CA 1
ATOM 1481 C C . GLU A 1 188 ? -33.437 10.030 36.708 1.00 59.56 188 GLU A C 1
ATOM 1483 O O . GLU A 1 188 ? -33.706 9.950 37.906 1.00 59.56 188 GLU A O 1
ATOM 1488 N N . ALA A 1 189 ? -33.434 11.208 36.076 1.00 59.12 189 ALA A N 1
ATOM 1489 C CA . ALA A 1 189 ? -33.706 12.479 36.756 1.00 59.12 189 ALA A CA 1
ATOM 1490 C C . ALA A 1 189 ? -35.205 12.742 36.994 1.00 59.12 189 ALA A C 1
ATOM 1492 O O . ALA A 1 189 ? -35.571 13.409 37.962 1.00 59.12 189 ALA A O 1
ATOM 1493 N N . GLU A 1 190 ? -36.076 12.226 36.130 1.00 59.09 190 GLU A N 1
ATOM 1494 C CA . GLU A 1 190 ? -37.526 12.444 36.181 1.00 59.09 190 GLU A CA 1
ATOM 1495 C C . GLU A 1 190 ? -38.215 11.916 37.465 1.00 59.09 190 GLU A C 1
ATOM 1497 O O . GLU A 1 190 ? -38.969 12.680 38.077 1.00 59.09 190 GLU A O 1
ATOM 1502 N N . PRO A 1 191 ? -37.934 10.693 37.971 1.00 58.66 191 PRO A N 1
ATOM 1503 C CA . PRO A 1 191 ? -38.532 10.217 39.222 1.00 58.66 191 PRO A CA 1
ATOM 1504 C C . PRO A 1 191 ? -38.039 10.990 40.456 1.00 58.66 191 PRO A C 1
ATOM 1506 O O . PRO A 1 191 ? -38.816 11.215 41.382 1.00 58.66 191 PRO A O 1
ATOM 1509 N N . LEU A 1 192 ? -36.789 11.472 40.451 1.00 58.72 192 LEU A N 1
ATOM 1510 C CA . LEU A 1 192 ? -36.230 12.258 41.559 1.00 58.72 192 LEU A CA 1
ATOM 1511 C C . LEU A 1 192 ? -36.889 13.637 41.687 1.00 58.72 192 LEU A C 1
ATOM 1513 O O . LEU A 1 192 ? -37.113 14.109 42.801 1.00 58.72 192 LEU A O 1
ATOM 1517 N N . TYR A 1 193 ? -37.232 14.278 40.565 1.00 60.38 193 TYR A N 1
ATOM 1518 C CA . TYR A 1 193 ? -37.943 15.561 40.573 1.00 60.38 193 TYR A CA 1
ATOM 1519 C C . TYR A 1 193 ? -39.380 15.432 41.092 1.00 60.38 193 TYR A C 1
ATOM 1521 O O . TYR A 1 193 ? -39.846 16.300 41.835 1.00 60.38 193 TYR A O 1
ATOM 1529 N N . LEU A 1 194 ? -40.071 14.346 40.737 1.00 60.81 194 LEU A N 1
ATOM 1530 C CA . LEU A 1 194 ? -41.424 14.067 41.223 1.00 60.81 194 LEU A CA 1
ATOM 1531 C C . LEU A 1 194 ? -41.434 13.767 42.727 1.00 60.81 194 LEU A C 1
ATOM 1533 O O . LEU A 1 194 ? -42.278 14.299 43.447 1.00 60.81 194 LEU A O 1
ATOM 1537 N N . GLU A 1 195 ? -40.467 12.989 43.217 1.00 66.12 195 GLU A N 1
ATOM 1538 C CA . GLU A 1 195 ? -40.354 12.653 44.639 1.00 66.12 195 GLU A CA 1
ATOM 1539 C C . GLU A 1 195 ? -40.033 13.889 45.502 1.00 66.12 195 GLU A C 1
ATOM 1541 O O . GLU A 1 195 ? -40.672 14.109 46.535 1.00 66.12 195 GLU A O 1
ATOM 1546 N N . TYR A 1 196 ? -39.130 14.764 45.041 1.00 66.00 196 TYR A N 1
ATOM 1547 C CA . TYR A 1 196 ? -38.826 16.028 45.728 1.00 66.00 196 TYR A CA 1
ATOM 1548 C C . TYR A 1 196 ? -40.026 16.984 45.764 1.00 66.00 196 TYR A C 1
ATOM 1550 O O . TYR A 1 196 ? -40.293 17.616 46.791 1.00 66.00 196 TYR A O 1
ATOM 1558 N N . GLY A 1 197 ? -40.773 17.079 44.659 1.00 67.12 197 GLY A N 1
ATOM 1559 C CA . GLY A 1 197 ? -41.997 17.879 44.593 1.00 67.12 197 GLY A CA 1
ATOM 1560 C C . GLY A 1 197 ? -43.054 17.398 45.589 1.00 67.12 197 GLY A C 1
ATOM 1561 O O . GLY A 1 197 ? -43.651 18.211 46.297 1.00 67.12 197 GLY A O 1
ATOM 1562 N N . TYR A 1 198 ? -43.229 16.079 45.711 1.00 69.94 198 TYR A N 1
ATOM 1563 C CA . TYR A 1 198 ? -44.194 15.475 46.631 1.00 69.94 198 TYR A CA 1
ATOM 1564 C C . TYR A 1 198 ? -43.832 15.710 48.102 1.00 69.94 198 TYR A C 1
ATOM 1566 O O . TYR A 1 198 ? -44.690 16.088 48.902 1.00 69.94 198 TYR A O 1
ATOM 1574 N N . GLN A 1 199 ? -42.555 15.554 48.460 1.00 74.31 199 GLN A N 1
ATOM 1575 C CA . GLN A 1 199 ? -42.082 15.804 49.825 1.00 74.31 199 GLN A CA 1
ATOM 1576 C C . GLN A 1 199 ? -42.230 17.278 50.221 1.00 74.31 199 GLN A C 1
ATOM 1578 O O . GLN A 1 199 ? -42.670 17.582 51.333 1.00 74.31 199 GLN A O 1
ATOM 1583 N N . SER A 1 200 ? -41.928 18.203 49.302 1.00 76.81 200 SER A N 1
ATOM 1584 C CA . SER A 1 200 ? -42.121 19.637 49.537 1.00 76.81 200 SER A CA 1
ATOM 1585 C C . SER A 1 200 ? -43.595 19.982 49.755 1.00 76.81 200 SER A C 1
ATOM 1587 O O . SER A 1 200 ? -43.911 20.765 50.651 1.00 76.81 200 SER A O 1
ATOM 1589 N N . LEU A 1 201 ? -44.503 19.397 48.967 1.00 74.81 201 LEU A N 1
ATOM 1590 C CA . LEU A 1 201 ? -45.938 19.648 49.088 1.00 74.81 201 LEU A CA 1
ATOM 1591 C C . LEU A 1 201 ? -46.490 19.123 50.424 1.00 74.81 201 LEU A C 1
ATOM 1593 O O . LEU A 1 201 ? -47.206 19.841 51.120 1.00 74.81 201 LEU A O 1
ATOM 1597 N N . GLN A 1 202 ? -46.095 17.910 50.829 1.00 80.12 202 GLN A N 1
ATOM 1598 C CA . GLN A 1 202 ? -46.479 17.337 52.125 1.00 80.12 202 GLN A CA 1
ATOM 1599 C C . GLN A 1 202 ? -45.994 18.185 53.307 1.00 80.12 202 GLN A C 1
ATOM 1601 O O . GLN A 1 202 ? -46.725 18.360 54.282 1.00 80.12 202 GLN A O 1
ATOM 1606 N N . ALA A 1 203 ? -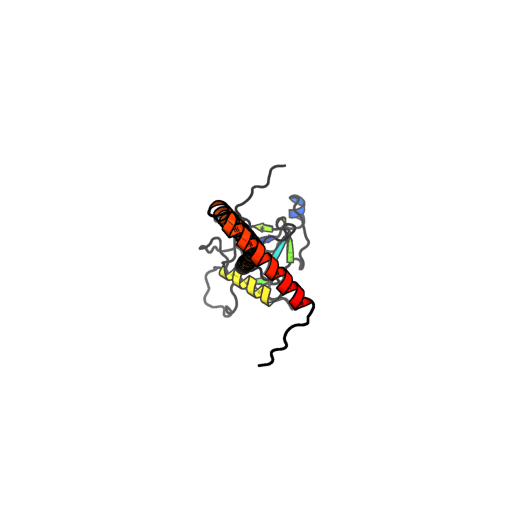44.780 18.737 53.228 1.00 81.12 203 ALA A N 1
ATOM 1607 C CA . ALA A 1 203 ? -44.255 19.625 54.261 1.00 81.12 203 ALA A CA 1
ATOM 1608 C C . ALA A 1 203 ? -45.059 20.933 54.361 1.00 81.12 203 ALA A C 1
ATOM 1610 O O . ALA A 1 203 ? -45.343 21.398 55.465 1.00 81.12 203 ALA A O 1
ATOM 1611 N N . SER A 1 204 ? -45.469 21.505 53.224 1.00 81.25 204 SER A N 1
ATOM 1612 C CA . SER A 1 204 ? -46.315 22.703 53.191 1.00 81.25 204 SER A CA 1
ATOM 1613 C C . SER A 1 204 ? -47.711 22.459 53.765 1.00 81.25 204 SER A C 1
ATOM 1615 O O . SER A 1 204 ? -48.190 23.294 54.529 1.00 81.25 204 SER A O 1
ATOM 1617 N N . ILE A 1 205 ? -48.337 21.319 53.454 1.00 81.56 205 ILE A N 1
ATOM 1618 C CA . ILE A 1 205 ? -49.657 20.953 53.996 1.00 81.56 205 ILE A CA 1
ATOM 1619 C C . ILE A 1 205 ? -49.587 20.805 55.518 1.00 81.56 205 ILE A C 1
ATOM 1621 O O . ILE A 1 205 ? -50.320 21.488 56.227 1.00 81.56 205 ILE A O 1
ATOM 1625 N N . LYS A 1 206 ? -48.631 20.017 56.030 1.00 84.62 206 LYS A N 1
ATOM 1626 C CA . LYS A 1 206 ? -48.447 19.831 57.481 1.00 84.62 206 LYS A CA 1
ATOM 1627 C C . LYS A 1 206 ? -48.200 21.143 58.215 1.00 84.62 206 LYS A C 1
ATOM 1629 O O . LYS A 1 206 ? -48.667 21.336 59.333 1.00 84.62 206 LYS A O 1
ATOM 1634 N N . LYS A 1 207 ? -47.453 22.059 57.594 1.00 87.88 207 LYS A N 1
ATOM 1635 C CA . LYS A 1 207 ? -47.213 23.383 58.166 1.00 87.88 207 LYS A CA 1
ATOM 1636 C C . LYS A 1 207 ? -48.505 24.202 58.245 1.00 87.88 207 LYS A C 1
ATOM 1638 O O . LYS A 1 207 ? -48.766 24.801 59.283 1.00 87.88 207 LYS A O 1
ATOM 1643 N N . ALA A 1 208 ? -49.310 24.204 57.183 1.00 79.12 208 ALA A N 1
ATOM 1644 C CA . ALA A 1 208 ? -50.582 24.922 57.150 1.00 79.12 208 ALA A CA 1
ATOM 1645 C C . ALA A 1 208 ? -51.602 24.352 58.153 1.00 79.12 208 ALA A C 1
ATOM 1647 O O . ALA A 1 208 ? -52.313 25.116 58.802 1.00 79.12 208 ALA A O 1
ATOM 1648 N N . GLU A 1 209 ? -51.648 23.029 58.323 1.00 80.50 209 GLU A N 1
ATOM 1649 C CA . GLU A 1 209 ? -52.471 22.372 59.348 1.00 80.50 209 GLU A CA 1
ATOM 1650 C C . GLU A 1 209 ? -52.068 22.809 60.759 1.00 80.50 209 GLU A C 1
ATOM 1652 O O . GLU A 1 209 ? -52.923 23.184 61.560 1.00 80.50 209 GLU A O 1
ATOM 1657 N N . LEU A 1 210 ? -50.765 22.830 61.048 1.00 82.12 210 LEU A N 1
ATOM 1658 C CA . LEU A 1 210 ? -50.248 23.233 62.355 1.00 82.12 210 LEU A CA 1
ATOM 1659 C C . LEU A 1 210 ? -50.517 24.719 62.651 1.00 82.12 210 LEU A C 1
ATOM 1661 O O . LEU A 1 210 ? -50.846 25.082 63.777 1.00 82.12 210 LEU A O 1
ATOM 1665 N N . GLU A 1 211 ? -50.413 25.586 61.641 1.00 82.88 211 GLU A N 1
ATOM 1666 C CA . GLU A 1 211 ? -50.748 27.009 61.770 1.00 82.88 211 GLU A CA 1
ATOM 1667 C C . GLU A 1 211 ? -52.245 27.224 62.051 1.00 82.88 211 GLU A C 1
ATOM 1669 O O . GLU A 1 211 ? -52.586 28.064 62.883 1.00 82.88 211 GLU A O 1
ATOM 1674 N N . ARG A 1 212 ? -53.138 26.436 61.433 1.00 76.06 212 ARG A N 1
ATOM 1675 C CA . ARG A 1 212 ? -54.583 26.472 61.730 1.00 76.06 212 ARG A CA 1
ATOM 1676 C C . ARG A 1 212 ? -54.899 25.979 63.140 1.00 76.06 212 ARG A C 1
ATOM 1678 O O . ARG A 1 212 ? -55.648 26.645 63.848 1.00 76.06 212 ARG A O 1
ATOM 1685 N N . GLN A 1 213 ? -54.277 24.878 63.567 1.00 74.94 213 GLN A N 1
ATOM 1686 C CA . GLN A 1 213 ? -54.398 24.354 64.934 1.00 74.94 213 GLN A CA 1
ATOM 1687 C C . GLN A 1 213 ? -54.013 25.391 65.993 1.00 74.94 213 GLN A C 1
ATOM 1689 O O . GLN A 1 213 ? -54.659 25.493 67.033 1.00 74.94 213 GLN A O 1
ATOM 1694 N N . LEU A 1 214 ? -52.947 26.153 65.739 1.00 79.06 214 LEU A N 1
ATOM 1695 C CA . LEU A 1 214 ? -52.452 27.167 66.667 1.00 79.06 214 LEU A CA 1
ATOM 1696 C C . LEU A 1 214 ? -53.289 28.454 66.657 1.00 79.06 214 LEU A C 1
ATOM 1698 O O . LEU A 1 214 ? -53.313 29.153 67.668 1.00 79.06 214 LEU A O 1
ATOM 1702 N N . ALA A 1 215 ? -53.940 28.782 65.538 1.00 78.00 215 ALA A N 1
ATOM 1703 C CA . ALA A 1 215 ? -54.720 30.010 65.388 1.00 78.00 215 ALA A CA 1
ATOM 1704 C C . ALA A 1 215 ? -56.077 29.949 66.109 1.00 78.00 215 ALA A C 1
ATOM 1706 O O . ALA A 1 215 ? -56.463 30.933 66.739 1.00 78.00 215 ALA A O 1
ATOM 1707 N N . ASP A 1 216 ? -56.780 28.815 66.033 1.00 81.12 216 ASP A N 1
ATOM 1708 C CA . ASP A 1 216 ? -58.045 28.592 66.743 1.00 81.12 216 ASP A CA 1
ATOM 1709 C C . ASP A 1 216 ? -58.254 27.088 67.033 1.00 81.12 216 ASP A C 1
ATOM 1711 O O . ASP A 1 216 ? -58.803 26.351 66.206 1.00 81.12 216 ASP A O 1
ATOM 1715 N N . PRO A 1 217 ? -57.792 26.599 68.197 1.00 75.31 217 PRO A N 1
ATOM 1716 C CA . PRO A 1 217 ? -57.814 25.174 68.511 1.00 75.31 217 PRO A CA 1
ATOM 1717 C C . PRO A 1 217 ? -59.226 24.615 68.745 1.00 75.31 217 PRO A C 1
ATOM 1719 O O . PRO A 1 217 ? -59.432 23.419 68.539 1.00 75.31 217 PRO A O 1
ATOM 1722 N N . GLU A 1 218 ? -60.203 25.434 69.153 1.00 74.94 218 GLU A N 1
ATOM 1723 C CA . GLU A 1 218 ? -61.590 24.977 69.338 1.00 74.94 218 GLU A CA 1
ATOM 1724 C C . GLU A 1 218 ? -62.332 24.884 68.000 1.00 74.94 218 GLU A C 1
ATOM 1726 O O . GLU A 1 218 ? -63.032 23.896 67.764 1.00 74.94 218 GLU A O 1
ATOM 1731 N N . ALA A 1 219 ? -62.129 25.849 67.095 1.00 73.12 219 ALA A N 1
ATOM 1732 C CA . ALA A 1 219 ? -62.679 25.779 65.742 1.00 73.12 219 ALA A CA 1
ATOM 1733 C C . ALA A 1 219 ? -62.064 24.629 64.929 1.00 73.12 219 ALA A C 1
ATOM 1735 O O . ALA A 1 219 ? -62.800 23.886 64.284 1.00 73.12 219 ALA A O 1
ATOM 1736 N N . TYR A 1 220 ? -60.744 24.422 65.022 1.00 69.88 220 TYR A N 1
ATOM 1737 C CA . TYR A 1 220 ? -60.068 23.306 64.352 1.00 69.88 220 TYR A CA 1
ATOM 1738 C C . TYR A 1 220 ? -60.551 21.945 64.868 1.00 69.88 220 TYR A C 1
ATOM 1740 O O . TYR A 1 220 ? -60.780 21.026 64.087 1.00 69.88 220 TYR A O 1
ATOM 1748 N N . LYS A 1 221 ? -60.763 21.808 66.184 1.00 72.38 221 LYS A N 1
ATOM 1749 C CA . LYS A 1 221 ? -61.297 20.571 66.766 1.00 72.38 221 LYS A CA 1
ATOM 1750 C C . LYS A 1 221 ? -62.704 20.261 66.245 1.00 72.38 221 LYS A C 1
ATOM 1752 O O . LYS A 1 221 ? -62.980 19.113 65.912 1.00 72.38 221 LYS A O 1
ATOM 1757 N N . LYS A 1 222 ? -63.559 21.279 66.124 1.00 74.69 222 LYS A N 1
ATOM 1758 C CA . LYS A 1 222 ? -64.905 21.141 65.558 1.00 74.69 222 LYS A CA 1
ATOM 1759 C C . LYS A 1 222 ? -64.873 20.789 64.063 1.00 74.69 222 LYS A C 1
ATOM 1761 O O . LYS A 1 222 ? -65.624 19.924 63.637 1.00 74.69 222 LYS A O 1
ATOM 1766 N N . GLU A 1 223 ? -63.975 21.401 63.290 1.00 69.94 223 GLU A N 1
ATOM 1767 C CA . GLU A 1 223 ? -63.762 21.093 61.866 1.00 69.94 223 GLU A CA 1
ATOM 1768 C C . GLU A 1 223 ? -63.251 19.653 61.667 1.00 69.94 223 GLU A C 1
ATOM 1770 O O . GLU A 1 223 ? -63.716 18.956 60.771 1.00 69.94 223 GLU A O 1
ATOM 1775 N N . CYS A 1 224 ? -62.361 19.158 62.537 1.00 65.44 224 CYS A N 1
ATOM 1776 C CA . CYS A 1 224 ? -61.930 17.757 62.529 1.00 65.44 224 CYS A CA 1
ATOM 1777 C C . CYS A 1 224 ? -63.048 16.782 62.926 1.00 65.44 224 CYS A C 1
ATOM 1779 O O . CYS A 1 224 ? -63.138 15.711 62.338 1.00 65.44 224 CYS A O 1
ATOM 1781 N N . GLU A 1 225 ? -63.896 17.128 63.898 1.00 66.69 225 GLU A N 1
ATOM 1782 C CA . GLU A 1 225 ? -65.064 16.318 64.277 1.00 66.69 225 GLU A CA 1
ATOM 1783 C C . GLU A 1 225 ? -66.117 16.276 63.148 1.00 66.69 225 GLU A C 1
ATOM 1785 O O . GLU A 1 225 ? -66.706 15.226 62.898 1.00 66.69 225 GLU A O 1
ATOM 1790 N N . GLU A 1 226 ? -66.306 17.376 62.410 1.00 64.25 226 GLU A N 1
ATOM 1791 C CA . GLU A 1 226 ? -67.173 17.444 61.221 1.00 64.25 226 GLU A CA 1
ATOM 1792 C C . GLU A 1 226 ? -66.564 16.719 60.002 1.00 64.25 226 GLU A C 1
ATOM 1794 O O . GLU A 1 226 ? -67.293 16.088 59.237 1.00 64.25 226 GLU A O 1
ATOM 1799 N N . ALA A 1 227 ? -65.238 16.747 59.829 1.00 62.44 227 ALA A N 1
ATOM 1800 C CA . ALA A 1 227 ? -64.534 15.996 58.786 1.00 62.44 227 ALA A CA 1
ATOM 1801 C C . ALA A 1 227 ? -64.527 14.479 59.052 1.00 62.44 227 ALA A C 1
ATOM 1803 O O . ALA A 1 227 ? -64.627 13.694 58.115 1.00 62.44 227 ALA A O 1
ATOM 1804 N N . MET A 1 228 ? -64.482 14.057 60.319 1.00 53.91 228 MET A N 1
ATOM 1805 C CA . MET A 1 228 ? -64.582 12.643 60.705 1.00 53.91 228 MET A CA 1
ATOM 1806 C C . MET A 1 228 ? -65.967 12.059 60.368 1.00 53.91 228 MET A C 1
ATOM 1808 O O . MET A 1 228 ? -66.063 10.903 59.974 1.00 53.91 228 MET A O 1
ATOM 1812 N N . GLN A 1 229 ? -67.032 12.876 60.400 1.00 57.38 229 GLN A N 1
ATOM 1813 C CA . GLN A 1 229 ? -68.360 12.467 59.910 1.00 57.38 229 GLN A CA 1
ATOM 1814 C C . GLN A 1 229 ? -68.432 12.288 58.383 1.00 57.38 229 GLN A C 1
ATOM 1816 O O . GLN A 1 229 ? -69.333 11.608 57.893 1.00 57.38 229 GLN A O 1
ATOM 1821 N N . TRP A 1 230 ? -67.511 12.883 57.618 1.00 54.88 230 TRP A N 1
ATOM 1822 C CA . TRP A 1 230 ? -67.417 12.667 56.171 1.00 54.88 230 TRP A CA 1
ATOM 1823 C C . TRP A 1 230 ? -66.741 11.341 55.813 1.00 54.88 230 TRP A C 1
ATOM 1825 O O . TRP A 1 230 ? -67.107 10.756 54.797 1.00 54.88 230 TRP A O 1
ATOM 1835 N N . GLU A 1 231 ? -65.801 10.850 56.626 1.00 55.81 231 GLU A N 1
ATOM 1836 C CA . GLU A 1 231 ? -65.211 9.513 56.443 1.00 55.81 231 GLU A CA 1
ATOM 1837 C C . GLU A 1 231 ? -66.256 8.418 56.709 1.00 55.81 231 GLU A C 1
ATOM 1839 O O . GLU A 1 231 ? -66.405 7.522 55.884 1.00 55.81 231 GLU A O 1
ATOM 1844 N N . ASP A 1 232 ? -67.107 8.583 57.730 1.00 58.59 232 ASP A N 1
ATOM 1845 C CA . ASP A 1 232 ? -68.279 7.716 57.944 1.00 58.59 232 ASP A CA 1
ATOM 1846 C C . ASP A 1 232 ? -69.292 7.785 56.773 1.00 58.59 232 ASP A C 1
ATOM 1848 O O . ASP A 1 232 ? -69.981 6.809 56.477 1.00 58.59 232 ASP A O 1
ATOM 1852 N N . TRP A 1 233 ? -69.394 8.926 56.073 1.00 55.19 233 TRP A N 1
ATOM 1853 C CA . TRP A 1 233 ? -70.237 9.079 54.875 1.00 55.19 233 TRP A CA 1
ATOM 1854 C C . TRP A 1 233 ? -69.611 8.437 53.626 1.00 55.19 233 TRP A C 1
ATOM 1856 O O . TRP A 1 233 ? -70.333 7.913 52.778 1.00 55.19 233 TRP A O 1
ATOM 1866 N N . ALA A 1 234 ? -68.280 8.450 53.512 1.00 57.16 234 ALA A N 1
ATOM 1867 C CA . ALA A 1 234 ? -67.536 7.794 52.440 1.00 57.16 234 ALA A CA 1
ATOM 1868 C C . ALA A 1 234 ? -67.559 6.262 52.586 1.00 57.16 234 ALA A C 1
ATOM 1870 O O . ALA A 1 234 ? -67.840 5.575 51.605 1.00 57.16 234 ALA A O 1
ATOM 1871 N N . ASP A 1 235 ? -67.388 5.745 53.805 1.00 60.16 235 ASP A N 1
ATOM 1872 C CA . ASP A 1 235 ? -67.526 4.316 54.112 1.00 60.16 235 ASP A CA 1
ATOM 1873 C C . ASP A 1 235 ? -68.982 3.847 53.910 1.00 60.16 235 ASP A C 1
ATOM 1875 O O . ASP A 1 235 ? -69.226 2.790 53.325 1.00 60.16 235 ASP A O 1
ATOM 1879 N N . ALA A 1 236 ? -69.978 4.673 54.266 1.00 55.91 236 ALA A N 1
ATOM 1880 C CA . ALA A 1 236 ? -71.389 4.392 53.974 1.00 55.91 236 ALA A CA 1
ATOM 1881 C C . ALA A 1 236 ? -71.720 4.396 52.464 1.00 55.91 236 ALA A C 1
ATOM 1883 O O . ALA A 1 236 ? -72.610 3.661 52.030 1.00 55.91 236 ALA A O 1
ATOM 1884 N N . MET A 1 237 ? -71.014 5.193 51.653 1.00 54.81 237 MET A N 1
ATOM 1885 C CA . MET A 1 237 ? -71.138 5.207 50.185 1.00 54.81 237 MET A CA 1
ATOM 1886 C C . MET A 1 237 ? -70.438 4.010 49.518 1.00 54.81 237 MET A C 1
ATOM 1888 O O . MET A 1 237 ? -70.825 3.617 48.417 1.00 54.81 237 MET A O 1
ATOM 1892 N N . GLU A 1 238 ? -69.440 3.409 50.170 1.00 57.56 238 GLU A N 1
ATOM 1893 C CA . GLU A 1 238 ? -68.770 2.190 49.700 1.00 57.56 238 GLU A CA 1
ATOM 1894 C C . GLU A 1 238 ? -69.566 0.921 50.076 1.00 57.56 238 GLU A C 1
ATOM 1896 O O . GLU A 1 238 ? -69.652 -0.019 49.282 1.00 57.56 238 GLU A O 1
ATOM 1901 N N . GLU A 1 239 ? -70.235 0.915 51.237 1.00 54.47 239 GLU A N 1
ATOM 1902 C CA . GLU A 1 239 ? -71.062 -0.208 51.710 1.00 54.47 239 GLU A CA 1
ATOM 1903 C C . GLU A 1 239 ? -72.472 -0.239 51.073 1.00 54.47 239 GLU A C 1
ATOM 1905 O O . GLU A 1 239 ? -73.052 -1.310 50.859 1.00 54.47 239 GLU A O 1
ATOM 1910 N N . HIS A 1 240 ? -73.010 0.920 50.677 1.00 51.03 240 HIS A N 1
ATOM 1911 C CA . HIS A 1 240 ? -74.251 1.044 49.910 1.00 51.03 240 HIS A CA 1
ATOM 1912 C C . HIS A 1 240 ? -73.979 1.523 48.482 1.00 51.03 240 HIS A C 1
ATOM 1914 O O . HIS A 1 240 ? -74.315 2.644 48.124 1.00 51.03 240 HIS A O 1
ATOM 1920 N N . GLY A 1 241 ? -73.384 0.624 47.690 1.00 45.66 241 GLY A N 1
ATOM 1921 C CA . GLY A 1 241 ? -73.335 0.601 46.223 1.00 45.66 241 GLY A CA 1
ATOM 1922 C C . GLY A 1 241 ? -73.682 1.900 45.490 1.00 45.66 241 GLY A C 1
ATOM 1923 O O . GLY A 1 241 ? -74.849 2.280 45.404 1.00 45.66 241 GLY A O 1
ATOM 1924 N N . GLY A 1 242 ? -72.642 2.494 44.900 1.00 43.34 242 GLY A N 1
ATOM 1925 C CA . GLY A 1 242 ? -72.655 3.700 44.080 1.00 43.34 242 GLY A CA 1
ATOM 1926 C C . GLY A 1 242 ? -73.936 3.974 43.290 1.00 43.34 242 GLY A C 1
ATOM 1927 O O . GLY A 1 242 ? -74.521 3.104 42.647 1.00 43.34 242 GLY A O 1
ATOM 1928 N N . PHE A 1 243 ? -74.323 5.246 43.311 1.00 38.62 243 PHE A N 1
ATOM 1929 C CA . PHE A 1 243 ? -75.337 5.812 42.435 1.00 38.62 243 PHE A CA 1
ATOM 1930 C C . PHE A 1 243 ? -74.906 5.634 40.967 1.00 38.62 243 PHE A C 1
ATOM 1932 O O . PHE A 1 243 ? -74.051 6.369 40.470 1.00 38.62 243 PHE A O 1
ATOM 1939 N N . ASP A 1 244 ? -75.525 4.679 40.270 1.00 50.41 244 ASP A N 1
ATOM 1940 C CA . ASP A 1 244 ? -75.659 4.719 38.813 1.00 50.41 244 ASP A CA 1
ATOM 1941 C C . ASP A 1 244 ? -76.517 5.946 38.464 1.00 50.41 244 ASP A C 1
ATOM 1943 O O . ASP A 1 244 ? -77.749 5.906 38.448 1.00 50.41 244 ASP A O 1
ATOM 1947 N N . CYS A 1 245 ? -75.854 7.076 38.232 1.00 38.09 245 CYS A N 1
ATOM 1948 C CA . CYS A 1 245 ? -76.423 8.200 37.504 1.00 38.09 245 CYS A CA 1
ATOM 1949 C C . CYS A 1 245 ? -76.021 8.058 36.034 1.00 38.09 245 CYS A C 1
ATOM 1951 O O . CYS A 1 245 ? -75.044 8.658 35.591 1.00 38.09 245 CYS A O 1
ATOM 1953 N N . ASP A 1 246 ? -76.794 7.275 35.284 1.00 40.03 246 ASP A N 1
ATOM 1954 C CA . ASP A 1 246 ? -76.924 7.478 33.843 1.00 40.03 246 ASP A CA 1
ATOM 1955 C C . ASP A 1 246 ? -77.546 8.863 33.611 1.00 40.03 246 ASP A C 1
ATOM 1957 O O . ASP A 1 246 ? -78.718 9.060 33.936 1.00 40.03 246 ASP A O 1
ATOM 1961 N N . TYR A 1 247 ? -76.768 9.805 33.068 1.00 40.06 247 TYR A N 1
ATOM 1962 C CA . TYR A 1 247 ? -77.211 10.846 32.125 1.00 40.06 247 TYR A CA 1
ATOM 1963 C C . TYR A 1 247 ? -76.023 11.482 31.394 1.00 40.06 247 TYR A C 1
ATOM 1965 O O . TYR A 1 247 ? -75.073 11.936 32.071 1.00 40.06 247 TYR A O 1
#

pLDDT: mean 70.67, std 16.62, range [28.8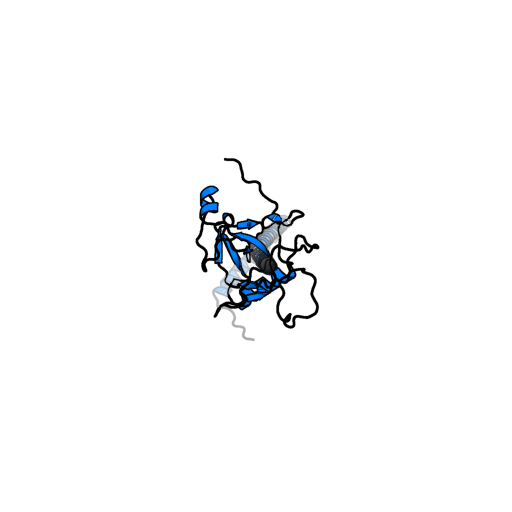9, 92.62]

Foldseek 3Di:
DDDDDDDPPVQQWQAQFKWFFAAPVRCVVVVHDDDDDPPNCHRFIWGFLGGQDDPQKTKIWGKDQDCDDPPKDKAWADAPDPDDPDDPDPPDHHFYKAQDQDHGDGDPDDPRMITTLQIDMDHPSRTHFDADPVGGGIGTHPVSSVVSLVVCVVVVNDDRDDVVVVVVVVVVVVVVVVVVVVVVVVVVVVVVVVVVVVVVVVVVVVVVLVVVCVVDVVVSVVVVVVVVVVVVVVVVCVVPDDDPPDD